Protein AF-A0A9D2ELG3-F1 (afdb_monomer)

Mean predicted aligned error: 8.13 Å

Sequence (250 aa):
MCMGFGCNAAGVVGCRIIDSPRERLLAILTNSFVPCNGRFPTLIALITMFFVGTGGTFGDSVLSAVMLTGVIVFGVGVTFLVTRLLSGTILKGVPSSFTLELPPYRCPQVGKVILRSIMERTLFVLGRAAAVAAPAGMVLWILANVSVNGASLLAVCSGFLDPFARLMGLDGVILLAFILGLPANEIVLPIIVMAYLAEGSIAETGSLPEMKALFVSHGWTMTTALCTMLFSLMHWPCSTTLLTIKKETG

Structure (mmCIF, N/CA/C/O backbone):
data_AF-A0A9D2ELG3-F1
#
_entry.id   AF-A0A9D2ELG3-F1
#
loop_
_atom_site.group_PDB
_atom_site.id
_atom_site.type_symbol
_atom_site.label_atom_id
_atom_site.label_alt_id
_atom_site.label_comp_id
_atom_site.label_asym_id
_atom_site.label_entity_id
_atom_site.label_seq_id
_atom_site.pdbx_PDB_ins_code
_atom_site.Cartn_x
_atom_site.Cartn_y
_atom_site.Cartn_z
_atom_site.occupancy
_atom_site.B_iso_or_equiv
_atom_site.auth_seq_id
_atom_site.auth_comp_id
_atom_site.auth_asym_id
_atom_site.auth_atom_id
_atom_site.pdbx_PDB_model_num
ATOM 1 N N . MET A 1 1 ? -9.394 7.087 12.384 1.00 75.38 1 MET A N 1
ATOM 2 C CA . MET A 1 1 ? -8.344 7.669 11.517 1.00 75.38 1 MET A CA 1
ATOM 3 C C . MET A 1 1 ? -6.951 7.490 12.116 1.00 75.38 1 MET A C 1
ATOM 5 O O . MET A 1 1 ? -6.188 6.735 11.541 1.00 75.38 1 MET A O 1
ATOM 9 N N . CYS A 1 2 ? -6.617 8.074 13.278 1.00 81.31 2 CYS A N 1
ATOM 10 C CA . CYS A 1 2 ? -5.238 8.039 13.806 1.00 81.31 2 CYS A CA 1
ATOM 11 C C . CYS A 1 2 ? -4.660 6.629 14.030 1.00 81.31 2 CYS A C 1
ATOM 13 O O . CYS A 1 2 ? -3.503 6.388 13.708 1.00 81.31 2 CYS A O 1
ATOM 15 N N . MET A 1 3 ? -5.464 5.672 14.511 1.00 84.25 3 MET A N 1
ATOM 16 C CA . MET A 1 3 ? -5.009 4.277 14.648 1.00 84.25 3 MET A CA 1
ATOM 17 C C . MET A 1 3 ? -4.742 3.583 13.295 1.00 84.25 3 MET A C 1
ATOM 19 O O . MET A 1 3 ? -3.986 2.615 13.244 1.00 84.25 3 MET A O 1
ATOM 23 N N . GLY A 1 4 ? -5.344 4.069 12.202 1.00 83.44 4 GLY A N 1
ATOM 24 C CA . GLY A 1 4 ? -5.197 3.514 10.852 1.00 83.44 4 GLY A CA 1
ATOM 25 C C . GLY A 1 4 ? -3.831 3.785 10.217 1.00 83.44 4 GLY A C 1
ATOM 26 O O . GLY A 1 4 ? -3.355 2.948 9.456 1.00 83.44 4 GLY A O 1
ATOM 27 N N . PHE A 1 5 ? -3.144 4.870 10.609 1.00 87.00 5 PHE A N 1
ATOM 28 C CA . PHE A 1 5 ? -1.786 5.170 10.125 1.00 87.00 5 PHE A CA 1
ATOM 29 C C . PHE A 1 5 ? -0.791 4.039 10.408 1.00 87.00 5 PHE A C 1
ATOM 31 O O . PHE A 1 5 ? 0.117 3.793 9.620 1.00 87.00 5 PHE A O 1
ATOM 38 N N . GLY A 1 6 ? -0.990 3.314 11.513 1.00 86.69 6 GLY A N 1
ATOM 39 C CA . GLY A 1 6 ? -0.233 2.105 11.805 1.00 86.69 6 GLY A CA 1
ATOM 40 C C . GLY A 1 6 ? -0.655 0.951 10.894 1.00 86.69 6 GLY A C 1
ATOM 41 O O . GLY A 1 6 ? 0.049 0.575 9.956 1.00 86.69 6 GLY A O 1
ATOM 42 N N . CYS A 1 7 ? -1.814 0.365 11.189 1.00 87.62 7 CYS A N 1
ATOM 43 C CA . CYS A 1 7 ? -2.379 -0.739 10.424 1.00 87.62 7 CYS A CA 1
ATOM 44 C C . CYS A 1 7 ? -3.896 -0.585 10.332 1.00 87.62 7 CYS A C 1
ATOM 46 O O . CYS A 1 7 ? -4.578 -0.449 11.352 1.00 87.62 7 CYS A O 1
ATOM 48 N N . ASN A 1 8 ? -4.439 -0.687 9.118 1.00 90.00 8 ASN A N 1
ATOM 49 C CA . ASN A 1 8 ? -5.879 -0.562 8.905 1.00 90.00 8 ASN A CA 1
ATOM 50 C C . ASN A 1 8 ? -6.666 -1.642 9.663 1.00 90.00 8 ASN A C 1
ATOM 52 O O . ASN A 1 8 ? -7.721 -1.333 10.211 1.00 90.00 8 ASN A O 1
ATOM 56 N N . ALA A 1 9 ? -6.131 -2.859 9.808 1.00 87.62 9 ALA A N 1
ATOM 57 C CA . ALA A 1 9 ? -6.764 -3.908 10.608 1.00 87.62 9 ALA A CA 1
ATOM 58 C C . ALA A 1 9 ? -6.882 -3.516 12.092 1.00 87.62 9 ALA A C 1
ATOM 60 O O . ALA A 1 9 ? -7.941 -3.686 12.690 1.00 87.62 9 ALA A O 1
ATOM 61 N N . ALA A 1 10 ? -5.833 -2.930 12.681 1.00 86.75 10 ALA A N 1
ATOM 62 C CA . ALA A 1 10 ? -5.877 -2.452 14.065 1.00 86.75 10 ALA A CA 1
ATOM 63 C C . ALA A 1 10 ? -6.875 -1.294 14.233 1.00 86.75 10 ALA A C 1
ATOM 65 O O . ALA A 1 10 ? -7.633 -1.273 15.202 1.00 86.75 10 ALA A O 1
ATOM 66 N N . GLY A 1 11 ? -6.926 -0.377 13.260 1.00 88.56 11 GLY A N 1
ATOM 67 C CA . GLY A 1 11 ? -7.919 0.697 13.233 1.00 88.56 11 GLY A CA 1
ATOM 68 C C . GLY A 1 11 ? -9.360 0.175 13.205 1.00 88.56 11 GLY A C 1
ATOM 69 O O . GLY A 1 11 ? -10.187 0.668 13.966 1.00 88.56 11 GLY A O 1
ATOM 70 N N . VAL A 1 12 ? -9.637 -0.866 12.411 1.00 90.38 12 VAL A N 1
ATOM 71 C CA . VAL A 1 12 ? -10.959 -1.518 12.344 1.00 90.38 12 VAL A CA 1
ATOM 72 C C . VAL A 1 12 ? -11.331 -2.188 13.670 1.00 90.38 12 VAL A C 1
ATOM 74 O O . VAL A 1 12 ? -12.450 -2.003 14.138 1.00 90.38 12 VAL A O 1
ATOM 77 N N . VAL A 1 13 ? -10.408 -2.906 14.326 1.00 88.12 13 VAL A N 1
ATOM 78 C CA . VAL A 1 13 ? -10.667 -3.481 15.666 1.00 88.12 13 VAL A CA 1
ATOM 79 C C . VAL A 1 13 ? -10.967 -2.381 16.692 1.00 88.12 13 VAL A C 1
ATOM 81 O O . VAL A 1 13 ? -11.842 -2.546 17.542 1.00 88.12 13 VAL A O 1
ATOM 84 N N . GLY A 1 14 ? -10.276 -1.241 16.603 1.00 86.62 14 GLY A N 1
ATOM 85 C CA . GLY A 1 14 ? -10.502 -0.086 17.476 1.00 86.62 14 GLY A CA 1
ATOM 86 C C . GLY A 1 14 ? -11.908 0.515 17.358 1.00 86.62 14 GLY A C 1
ATOM 87 O O . GLY A 1 14 ? -12.420 1.058 18.335 1.00 86.62 14 GLY A O 1
ATOM 88 N N . CYS A 1 15 ? -12.577 0.361 16.210 1.00 87.25 15 CYS A N 1
ATOM 89 C CA . CYS A 1 15 ? -13.950 0.833 16.013 1.00 87.25 15 CYS A CA 1
ATOM 90 C C . CYS A 1 15 ? -14.978 0.113 16.901 1.00 87.25 15 CYS A C 1
ATOM 92 O O . CYS A 1 15 ? -16.090 0.611 17.042 1.00 87.25 15 CYS A O 1
ATOM 94 N N . ARG A 1 16 ? -14.631 -1.010 17.547 1.00 85.81 16 ARG A N 1
ATOM 95 C CA . ARG A 1 16 ? -15.522 -1.716 18.485 1.00 85.81 16 ARG A CA 1
ATOM 96 C C . ARG A 1 16 ? -15.928 -0.874 19.700 1.00 85.81 16 ARG A C 1
ATOM 98 O O . ARG A 1 16 ? -16.950 -1.158 20.307 1.00 85.81 16 ARG A O 1
ATOM 105 N N . ILE A 1 17 ? -15.142 0.147 20.039 1.00 84.88 17 ILE A N 1
ATOM 106 C CA . ILE A 1 17 ? -15.435 1.074 21.144 1.00 84.88 17 ILE A CA 1
ATOM 107 C C . ILE A 1 17 ? -16.635 1.982 20.807 1.00 84.88 17 ILE A C 1
ATOM 109 O O . ILE A 1 17 ? -17.228 2.572 21.698 1.00 84.88 17 ILE A O 1
ATOM 113 N N . ILE A 1 18 ? -16.999 2.107 19.528 1.00 85.44 18 ILE A N 1
ATOM 114 C CA . ILE A 1 18 ? -18.125 2.933 19.092 1.00 85.44 18 ILE A CA 1
ATOM 115 C C . ILE A 1 18 ? -19.425 2.149 19.300 1.00 85.44 18 ILE A C 1
ATOM 117 O O . ILE A 1 18 ? -19.651 1.136 18.633 1.00 85.44 18 ILE A O 1
ATOM 121 N N . ASP A 1 19 ? -20.280 2.646 20.196 1.00 80.75 19 ASP A N 1
ATOM 122 C CA . ASP A 1 19 ? -21.550 2.004 20.551 1.00 80.75 19 ASP A CA 1
ATOM 123 C C . ASP A 1 19 ? -22.554 2.008 19.397 1.00 80.75 19 ASP A C 1
ATOM 125 O O . ASP A 1 19 ? -23.252 1.018 19.161 1.00 80.75 19 ASP A O 1
ATOM 129 N N . SER A 1 20 ? -22.629 3.108 18.638 1.00 83.69 20 SER A N 1
ATOM 130 C CA . SER A 1 20 ? -23.580 3.181 17.536 1.00 83.69 20 SER A CA 1
ATOM 131 C C . SER A 1 20 ? -23.113 2.327 16.347 1.00 83.69 20 SER A C 1
ATOM 133 O O . SER A 1 20 ? -22.031 2.544 15.790 1.00 83.69 20 SER A O 1
ATOM 135 N N . PRO A 1 21 ? -23.938 1.374 15.870 1.00 82.06 21 PRO A N 1
ATOM 136 C CA . PRO A 1 21 ? -23.557 0.505 14.755 1.00 82.06 21 PRO A CA 1
ATOM 137 C C . PRO A 1 21 ? -23.336 1.301 13.462 1.00 82.06 21 PRO A C 1
ATOM 139 O O . PRO A 1 21 ? -22.512 0.927 12.628 1.00 82.06 21 PRO A O 1
ATOM 142 N N . ARG A 1 22 ? -24.032 2.435 13.321 1.00 83.88 22 ARG A N 1
ATOM 143 C CA . ARG A 1 22 ? -23.889 3.373 12.206 1.00 83.88 22 ARG A CA 1
ATOM 144 C C . ARG A 1 22 ? -22.507 4.015 12.173 1.00 83.88 22 ARG A C 1
ATOM 146 O O . ARG A 1 22 ? -21.827 3.925 11.154 1.00 83.88 22 ARG A O 1
ATOM 153 N N . GLU A 1 23 ? -22.109 4.695 13.247 1.00 83.81 23 GLU A N 1
ATOM 154 C CA . GLU A 1 23 ? -20.820 5.396 13.281 1.00 83.81 23 GLU A CA 1
ATOM 155 C C . GLU A 1 23 ? -19.675 4.390 13.285 1.00 83.81 23 GLU A C 1
ATOM 157 O O . GLU A 1 23 ? -18.648 4.640 12.657 1.00 83.81 23 GLU A O 1
ATOM 162 N N . ARG A 1 24 ? -19.886 3.209 13.883 1.00 88.19 24 ARG A N 1
ATOM 163 C CA . ARG A 1 24 ? -18.957 2.087 13.781 1.00 88.19 24 ARG A CA 1
ATOM 164 C C . ARG A 1 24 ? -18.734 1.677 12.328 1.00 88.19 24 ARG A C 1
ATOM 166 O O . ARG A 1 24 ? -17.585 1.593 11.907 1.00 88.19 24 ARG A O 1
ATOM 173 N N . LEU A 1 25 ? -19.792 1.458 11.544 1.00 87.38 25 LEU A N 1
ATOM 174 C CA . LEU A 1 25 ? -19.650 1.066 10.138 1.00 87.38 25 LEU A CA 1
ATOM 175 C C . LEU A 1 25 ? -19.008 2.175 9.293 1.00 87.38 25 LEU A C 1
ATOM 177 O O . LEU A 1 25 ? -18.129 1.882 8.484 1.00 87.38 25 LEU A O 1
ATOM 181 N N . LEU A 1 26 ? -19.395 3.438 9.512 1.00 88.44 26 LEU A N 1
ATOM 182 C CA . LEU A 1 26 ? -18.753 4.584 8.861 1.00 88.44 26 LEU A CA 1
ATOM 183 C C . LEU A 1 26 ? -17.251 4.593 9.150 1.00 88.44 26 LEU A C 1
ATOM 185 O O . LEU A 1 26 ? -16.460 4.610 8.214 1.00 88.44 26 LEU A O 1
ATOM 189 N N . ALA A 1 27 ? -16.863 4.492 10.424 1.00 89.38 27 ALA A N 1
ATOM 190 C CA . ALA A 1 27 ? -15.466 4.493 10.835 1.00 89.38 27 ALA A CA 1
ATOM 191 C C . ALA A 1 27 ? -14.679 3.309 10.253 1.00 89.38 27 ALA A C 1
ATOM 193 O O . ALA A 1 27 ? -13.545 3.500 9.818 1.00 89.38 27 ALA A O 1
ATOM 194 N N . ILE A 1 28 ? -15.276 2.112 10.200 1.00 90.94 28 ILE A N 1
ATOM 195 C CA . ILE A 1 28 ? -14.662 0.915 9.609 1.00 90.94 28 ILE A CA 1
ATOM 196 C C . ILE A 1 28 ? -14.388 1.120 8.113 1.00 90.94 28 ILE A C 1
ATOM 198 O O . ILE A 1 28 ? -13.272 0.874 7.653 1.00 90.94 28 ILE A O 1
ATOM 202 N N . LEU A 1 29 ? -15.385 1.590 7.357 1.00 89.38 29 LEU A N 1
ATOM 203 C CA . LEU A 1 29 ? -15.268 1.783 5.909 1.00 89.38 29 LEU A CA 1
ATOM 204 C C . LEU A 1 29 ? -14.276 2.895 5.572 1.00 89.38 29 LEU A C 1
ATOM 206 O O . LEU A 1 29 ? -13.411 2.730 4.710 1.00 89.38 29 LEU A O 1
ATOM 210 N N . THR A 1 30 ? -14.358 4.017 6.285 1.00 90.06 30 THR A N 1
ATOM 211 C CA . THR A 1 30 ? -13.549 5.197 5.985 1.00 90.06 30 THR A CA 1
ATOM 212 C C . THR A 1 30 ? -12.093 5.026 6.427 1.00 90.06 30 THR A C 1
ATOM 214 O O . THR A 1 30 ? -11.213 5.711 5.915 1.00 90.06 30 THR A O 1
ATOM 217 N N . ASN A 1 31 ? -11.790 4.083 7.329 1.00 90.56 31 ASN A N 1
ATOM 218 C CA . ASN A 1 31 ? -10.418 3.799 7.760 1.00 90.56 31 ASN A CA 1
ATOM 219 C C . ASN A 1 31 ? -9.504 3.329 6.610 1.00 90.56 31 ASN A C 1
ATOM 221 O O . ASN A 1 31 ? -8.293 3.497 6.695 1.00 90.56 31 ASN A O 1
ATOM 225 N N . SER A 1 32 ? -10.065 2.785 5.525 1.00 87.25 32 SER A N 1
ATOM 226 C CA . SER A 1 32 ? -9.287 2.293 4.377 1.00 87.25 32 SER A CA 1
ATOM 227 C C . SER A 1 32 ? -8.652 3.403 3.528 1.00 87.25 32 SER A C 1
ATOM 229 O O . SER A 1 32 ? -7.712 3.121 2.792 1.00 87.25 32 SER A O 1
ATOM 231 N N . PHE A 1 33 ? -9.127 4.649 3.637 1.00 88.25 33 PHE A N 1
ATOM 232 C CA . PHE A 1 33 ? -8.593 5.795 2.881 1.00 88.25 33 PHE A CA 1
ATOM 233 C C . PHE A 1 33 ? -7.353 6.428 3.522 1.00 88.25 33 PHE A C 1
ATOM 235 O O . PHE A 1 33 ? -6.695 7.271 2.914 1.00 88.25 33 PHE A O 1
ATOM 242 N N . VAL A 1 34 ? -7.018 6.025 4.749 1.00 88.75 34 VAL A N 1
ATOM 243 C CA . VAL A 1 34 ? -5.814 6.477 5.447 1.00 88.75 34 VAL A CA 1
ATOM 244 C C . VAL A 1 34 ? -4.641 5.569 5.044 1.00 88.75 34 VAL A C 1
ATOM 246 O O . VAL A 1 34 ? -4.797 4.342 5.041 1.00 88.75 34 VAL A O 1
ATOM 249 N N . PRO A 1 35 ? -3.465 6.123 4.686 1.00 88.81 35 PRO A N 1
ATOM 250 C CA . PRO A 1 35 ? -2.292 5.308 4.393 1.00 88.81 35 PRO A CA 1
ATOM 251 C C . PRO A 1 35 ? -1.832 4.571 5.655 1.00 88.81 35 PRO A C 1
ATOM 253 O O . PRO A 1 35 ? -1.633 5.185 6.700 1.00 88.81 35 PRO A O 1
ATOM 256 N N . CYS A 1 36 ? -1.655 3.256 5.545 1.00 91.31 36 CYS A N 1
ATOM 257 C CA . CYS A 1 36 ? -1.058 2.416 6.582 1.00 91.31 36 CYS A CA 1
ATOM 258 C C . CYS A 1 36 ? 0.435 2.180 6.307 1.00 91.31 36 CYS A C 1
ATOM 260 O O . CYS A 1 36 ? 0.914 2.483 5.211 1.00 91.31 36 CYS A O 1
ATOM 262 N N . ASN A 1 37 ? 1.160 1.565 7.251 1.00 89.50 37 ASN A N 1
ATOM 263 C CA . ASN A 1 37 ? 2.586 1.227 7.094 1.00 89.50 37 ASN A CA 1
ATOM 264 C C . ASN A 1 37 ? 2.928 0.546 5.761 1.00 89.50 37 ASN A C 1
ATOM 266 O O . ASN A 1 37 ? 3.948 0.871 5.175 1.00 89.50 37 ASN A O 1
ATOM 270 N N . GLY A 1 38 ? 2.064 -0.323 5.228 1.00 85.44 38 GLY A N 1
ATOM 271 C CA . GLY A 1 38 ? 2.324 -0.988 3.943 1.00 85.44 38 GLY A CA 1
ATOM 272 C C . GLY A 1 38 ? 2.215 -0.077 2.710 1.00 85.44 38 GLY A C 1
ATOM 273 O O . GLY A 1 38 ? 2.710 -0.427 1.646 1.00 85.44 38 GLY A O 1
ATOM 274 N N . ARG A 1 39 ? 1.567 1.091 2.823 1.00 90.44 39 ARG A N 1
ATOM 275 C CA . ARG A 1 39 ? 1.410 2.061 1.721 1.00 90.44 39 ARG A CA 1
ATOM 276 C C . ARG A 1 39 ? 2.486 3.151 1.745 1.00 90.44 39 ARG A C 1
ATOM 278 O O . ARG A 1 39 ? 2.835 3.670 0.688 1.00 90.44 39 ARG A O 1
ATOM 285 N N . PHE A 1 40 ? 3.035 3.475 2.920 1.00 90.44 40 PHE A N 1
ATOM 286 C CA . PHE A 1 40 ? 4.061 4.514 3.071 1.00 90.44 40 PHE A CA 1
ATOM 287 C C . PHE A 1 40 ? 5.320 4.282 2.219 1.00 90.44 40 PHE A C 1
ATOM 289 O O . PHE A 1 40 ? 5.696 5.221 1.521 1.00 90.44 40 PHE A O 1
ATOM 296 N N . PRO A 1 41 ? 5.944 3.083 2.190 1.00 89.69 41 PRO A N 1
ATOM 297 C CA . PRO A 1 41 ? 7.136 2.840 1.379 1.00 89.69 41 PRO A CA 1
ATOM 298 C C . PRO A 1 41 ? 6.913 3.148 -0.100 1.00 89.69 41 PRO A C 1
ATOM 300 O O . PRO A 1 41 ? 7.712 3.855 -0.703 1.00 89.69 41 PRO A O 1
ATOM 303 N N . THR A 1 42 ? 5.787 2.702 -0.662 1.00 90.19 42 THR A N 1
ATOM 304 C CA . THR A 1 42 ? 5.435 2.961 -2.064 1.00 90.19 42 THR A CA 1
ATOM 305 C C . THR A 1 42 ? 5.240 4.453 -2.327 1.00 90.19 42 THR A C 1
ATOM 307 O O . THR A 1 42 ? 5.767 4.973 -3.305 1.00 90.19 42 THR A O 1
ATOM 310 N N . LEU A 1 43 ? 4.532 5.173 -1.450 1.00 92.00 43 LEU A N 1
ATOM 311 C CA . LEU A 1 43 ? 4.338 6.620 -1.601 1.00 92.00 43 LEU A CA 1
ATOM 312 C C . LEU A 1 43 ? 5.669 7.381 -1.521 1.00 92.00 43 LEU A C 1
ATOM 314 O O . LEU A 1 43 ? 5.943 8.226 -2.366 1.00 92.00 43 LEU A O 1
ATOM 318 N N . ILE A 1 44 ? 6.515 7.051 -0.543 1.00 90.69 44 ILE A N 1
ATOM 319 C CA . ILE A 1 44 ? 7.830 7.677 -0.362 1.00 90.69 44 ILE A CA 1
ATOM 320 C C . ILE A 1 44 ? 8.730 7.390 -1.571 1.00 90.69 44 ILE A C 1
ATOM 322 O O . ILE A 1 44 ? 9.349 8.313 -2.101 1.00 90.69 44 ILE A O 1
ATOM 326 N N . ALA A 1 45 ? 8.767 6.143 -2.047 1.00 89.62 45 ALA A N 1
ATOM 327 C CA . ALA A 1 45 ? 9.548 5.733 -3.213 1.00 89.62 45 ALA A CA 1
ATOM 328 C C . ALA A 1 45 ? 9.117 6.482 -4.485 1.00 89.62 45 ALA A C 1
ATOM 330 O O . ALA A 1 45 ? 9.955 7.029 -5.198 1.00 89.62 45 ALA A O 1
ATOM 331 N N . LEU A 1 46 ? 7.812 6.578 -4.752 1.00 90.81 46 LEU A N 1
ATOM 332 C CA . LEU A 1 46 ? 7.309 7.270 -5.942 1.00 90.81 46 LEU A CA 1
ATOM 333 C C . LEU A 1 46 ? 7.547 8.783 -5.885 1.00 90.81 46 LEU A C 1
ATOM 335 O O . LEU A 1 46 ? 7.974 9.366 -6.882 1.00 90.81 46 LEU A O 1
ATOM 339 N N . ILE A 1 47 ? 7.335 9.417 -4.726 1.00 91.25 47 ILE A N 1
ATOM 340 C CA . ILE A 1 47 ? 7.611 10.850 -4.538 1.00 91.25 47 ILE A CA 1
ATOM 341 C C . ILE A 1 47 ? 9.097 11.139 -4.777 1.00 91.25 47 ILE A C 1
ATOM 343 O O . ILE A 1 47 ? 9.442 12.054 -5.527 1.00 91.25 47 ILE A O 1
ATOM 347 N N . THR A 1 48 ? 9.984 10.342 -4.180 1.00 89.38 48 THR A N 1
ATOM 348 C CA . THR A 1 48 ? 11.433 10.549 -4.298 1.00 89.38 48 THR A CA 1
ATOM 349 C C . THR A 1 48 ? 11.942 10.316 -5.721 1.00 89.38 48 THR A C 1
ATOM 351 O O . THR A 1 48 ? 12.685 11.149 -6.238 1.00 89.38 48 THR A O 1
ATOM 354 N N . MET A 1 49 ? 11.503 9.255 -6.404 1.00 87.75 49 MET A N 1
ATOM 355 C CA . MET A 1 49 ? 11.942 8.958 -7.775 1.00 87.75 49 MET A CA 1
ATOM 356 C C . MET A 1 49 ? 11.448 9.991 -8.794 1.00 87.75 49 MET A C 1
ATOM 358 O O . MET A 1 49 ? 12.224 10.451 -9.637 1.00 87.75 49 MET A O 1
ATOM 362 N N . PHE A 1 50 ? 10.167 10.356 -8.741 1.00 86.81 50 PHE A N 1
ATOM 363 C CA . PHE A 1 50 ? 9.533 11.143 -9.799 1.00 86.81 50 PHE A CA 1
ATOM 364 C C . PHE A 1 50 ? 9.553 12.650 -9.524 1.00 86.81 50 PHE A C 1
ATOM 366 O O . PHE A 1 50 ? 9.838 13.419 -10.435 1.00 86.81 50 PHE A O 1
ATOM 373 N N . PHE A 1 51 ? 9.337 13.096 -8.286 1.00 85.12 51 PHE A N 1
ATOM 374 C CA . PHE A 1 51 ? 9.107 14.520 -8.013 1.00 85.12 51 PHE A CA 1
ATOM 375 C C . PHE A 1 51 ? 10.300 15.258 -7.410 1.00 85.12 51 PHE A C 1
ATOM 377 O O . PHE A 1 51 ? 10.451 16.452 -7.650 1.00 85.12 51 PHE A O 1
ATOM 384 N N . VAL A 1 52 ? 11.130 14.569 -6.628 1.00 82.31 52 VAL A N 1
ATOM 385 C CA . VAL A 1 52 ? 12.234 15.200 -5.892 1.00 82.31 52 VAL A CA 1
ATOM 386 C C . VAL A 1 52 ? 13.580 14.954 -6.577 1.00 82.31 52 VAL A C 1
ATOM 388 O O . VAL A 1 52 ? 14.341 15.886 -6.809 1.00 82.31 52 VAL A O 1
ATOM 391 N N . GLY A 1 53 ? 13.854 13.708 -6.968 1.00 68.88 53 GLY A N 1
ATOM 392 C CA . GLY A 1 53 ? 15.160 13.290 -7.470 1.00 68.88 53 GLY A CA 1
ATOM 393 C C . GLY A 1 53 ? 16.047 12.686 -6.376 1.00 68.88 53 GLY A C 1
ATOM 394 O O . GLY A 1 53 ? 15.754 12.750 -5.186 1.00 68.88 53 GLY A O 1
ATOM 395 N N . THR A 1 54 ? 17.141 12.048 -6.793 1.00 67.06 54 THR A N 1
ATOM 396 C CA . THR A 1 54 ? 18.025 11.242 -5.929 1.00 67.06 54 THR A CA 1
ATOM 397 C C . THR A 1 54 ? 19.232 12.030 -5.401 1.00 67.06 54 THR A C 1
ATOM 399 O O . THR A 1 54 ? 20.221 11.429 -4.994 1.00 67.06 54 THR A O 1
ATOM 402 N N . GLY A 1 55 ? 19.179 13.367 -5.441 1.00 64.06 55 GLY A N 1
ATOM 403 C CA . GLY A 1 55 ? 20.302 14.257 -5.112 1.00 64.06 55 GLY A CA 1
ATOM 404 C C . GLY A 1 55 ? 20.648 14.334 -3.623 1.00 64.06 55 GLY A C 1
ATOM 405 O O . GLY A 1 55 ? 21.757 14.734 -3.279 1.00 64.06 55 GLY A O 1
ATOM 406 N N . GLY A 1 56 ? 19.735 13.917 -2.738 1.00 67.19 56 GLY A N 1
ATOM 407 C CA . GLY A 1 56 ? 19.989 13.792 -1.300 1.00 67.19 56 GLY A CA 1
ATOM 408 C C . GLY A 1 56 ? 20.244 15.121 -0.581 1.00 67.19 56 GLY A C 1
ATOM 409 O O . GLY A 1 56 ? 20.820 15.127 0.505 1.00 67.19 56 GLY A O 1
ATOM 410 N N . THR A 1 57 ? 19.843 16.253 -1.164 1.00 79.69 57 THR A N 1
ATOM 411 C CA . THR A 1 57 ? 20.031 17.561 -0.530 1.00 79.69 57 THR A CA 1
ATOM 412 C C . THR A 1 57 ? 19.015 17.780 0.599 1.00 79.69 57 THR A C 1
ATOM 414 O O . THR A 1 57 ? 17.953 17.154 0.656 1.00 79.69 57 THR A O 1
ATOM 417 N N . PHE A 1 58 ? 19.304 18.700 1.525 1.00 74.81 58 PHE A N 1
ATOM 418 C CA . PHE A 1 58 ? 18.352 19.047 2.590 1.00 74.81 58 PHE A CA 1
ATOM 419 C C . PHE A 1 58 ? 17.017 19.568 2.020 1.00 74.81 58 PHE A C 1
ATOM 421 O O . PHE A 1 58 ? 15.951 19.260 2.555 1.00 74.81 58 PHE A O 1
ATOM 428 N N . GLY A 1 59 ? 17.065 20.289 0.892 1.00 78.06 59 GLY A N 1
ATOM 429 C CA . GLY A 1 59 ? 15.875 20.747 0.169 1.00 78.06 59 GLY A CA 1
ATOM 430 C C . GLY A 1 59 ? 15.012 19.596 -0.354 1.00 78.06 59 GLY A C 1
ATOM 431 O O . GLY A 1 59 ? 13.789 19.648 -0.231 1.00 78.06 59 GLY A O 1
ATOM 432 N N . ASP A 1 60 ? 15.642 18.520 -0.831 1.00 80.12 60 ASP A N 1
ATOM 433 C CA . ASP A 1 60 ? 14.958 17.320 -1.329 1.00 80.12 60 ASP A CA 1
ATOM 434 C C . ASP A 1 60 ? 14.170 16.615 -0.218 1.00 80.12 60 ASP A C 1
ATOM 436 O O . ASP A 1 60 ? 13.022 16.197 -0.394 1.00 80.12 60 ASP A O 1
ATOM 440 N N . SER A 1 61 ? 14.762 16.546 0.976 1.00 82.69 61 SER A N 1
ATOM 441 C CA . SER A 1 61 ? 14.124 15.935 2.145 1.00 82.69 61 SER A CA 1
ATOM 442 C C . SER A 1 61 ? 12.883 16.719 2.573 1.00 82.69 61 SER A C 1
ATOM 444 O O . SER A 1 61 ? 11.824 16.128 2.794 1.00 82.69 61 SER A O 1
ATOM 446 N N . VAL A 1 62 ? 12.971 18.052 2.612 1.00 86.12 62 VAL A N 1
ATOM 447 C CA . VAL A 1 62 ? 11.830 18.921 2.940 1.00 86.12 62 VAL A CA 1
ATOM 448 C C . VAL A 1 62 ? 10.727 18.802 1.888 1.00 86.12 62 VAL A C 1
ATOM 450 O O . VAL A 1 62 ? 9.559 18.644 2.246 1.00 86.12 62 VAL A O 1
ATOM 453 N N . LEU A 1 63 ? 11.077 18.814 0.600 1.00 86.88 63 LEU A N 1
ATOM 454 C CA . LEU A 1 63 ? 10.101 18.693 -0.483 1.00 86.88 63 LEU A CA 1
ATOM 455 C C . LEU A 1 63 ? 9.359 17.350 -0.431 1.00 86.88 63 LEU A C 1
ATOM 457 O O . LEU A 1 63 ? 8.131 17.323 -0.539 1.00 86.88 63 LEU A O 1
ATOM 461 N N . SER A 1 64 ? 10.080 16.248 -0.194 1.00 86.31 64 SER A N 1
ATOM 462 C CA . SER A 1 64 ? 9.476 14.917 -0.056 1.00 86.31 64 SER A CA 1
ATOM 463 C C . SER A 1 64 ? 8.491 14.846 1.117 1.00 86.31 64 SER A C 1
ATOM 465 O O . SER A 1 64 ? 7.388 14.313 0.970 1.00 86.31 64 SER A O 1
ATOM 467 N N . ALA A 1 65 ? 8.839 15.455 2.256 1.00 87.50 65 ALA A N 1
ATOM 468 C CA . ALA A 1 65 ? 7.988 15.504 3.438 1.00 87.50 65 ALA A CA 1
ATOM 469 C C . ALA A 1 65 ? 6.722 16.341 3.199 1.00 87.50 65 ALA A C 1
ATOM 471 O O . ALA A 1 65 ? 5.628 15.932 3.596 1.00 87.50 65 ALA A O 1
ATOM 472 N N . VAL A 1 66 ? 6.842 17.484 2.514 1.00 92.00 66 VAL A N 1
ATOM 473 C CA . VAL A 1 66 ? 5.697 18.338 2.158 1.00 92.00 66 VAL A CA 1
ATOM 474 C C . VAL A 1 66 ? 4.751 17.610 1.204 1.00 92.00 66 VAL A C 1
ATOM 476 O O . VAL A 1 66 ? 3.543 17.598 1.443 1.00 92.00 66 VAL A O 1
ATOM 479 N N . MET A 1 67 ? 5.276 16.951 0.167 1.00 91.19 67 MET A N 1
ATOM 480 C CA . MET A 1 67 ? 4.450 16.182 -0.769 1.00 91.19 67 MET A CA 1
ATOM 481 C C . MET A 1 67 ? 3.746 15.013 -0.082 1.00 91.19 67 MET A C 1
ATOM 483 O O . MET A 1 67 ? 2.537 14.851 -0.247 1.00 91.19 67 MET A O 1
ATOM 487 N N . LEU A 1 68 ? 4.460 14.244 0.747 1.00 91.06 68 LEU A N 1
ATOM 488 C CA . LEU A 1 68 ? 3.863 13.151 1.515 1.00 91.06 68 LEU A CA 1
ATOM 489 C C . LEU A 1 68 ? 2.759 13.668 2.446 1.00 91.06 68 LEU A C 1
ATOM 491 O O . LEU A 1 68 ? 1.680 13.081 2.517 1.00 91.06 68 LEU A O 1
ATOM 495 N N . THR A 1 69 ? 2.995 14.797 3.118 1.00 91.62 69 THR A N 1
ATOM 496 C CA . THR A 1 69 ? 1.988 15.445 3.967 1.00 91.62 69 THR A CA 1
ATOM 497 C C . THR A 1 69 ? 0.767 15.865 3.150 1.00 91.62 69 THR A C 1
ATOM 499 O O . THR A 1 69 ? -0.358 15.610 3.573 1.00 91.62 69 THR A O 1
ATOM 502 N N . GLY A 1 70 ? 0.958 16.429 1.954 1.00 92.94 70 GLY A N 1
ATOM 503 C CA . GLY A 1 70 ? -0.132 16.765 1.035 1.00 92.94 70 GLY A CA 1
ATOM 504 C C . GLY A 1 70 ? -0.977 15.547 0.651 1.00 92.94 70 GLY A C 1
ATOM 505 O O . GLY A 1 70 ? -2.205 15.607 0.693 1.00 92.94 70 GLY A O 1
ATOM 506 N N . VAL A 1 71 ? -0.330 14.414 0.371 1.00 91.75 71 VAL A N 1
ATOM 507 C CA . VAL A 1 71 ? -0.997 13.139 0.072 1.00 91.75 71 VAL A CA 1
ATOM 508 C C . VAL A 1 71 ? -1.801 12.620 1.274 1.00 91.75 71 VAL A C 1
ATOM 510 O O . VAL A 1 71 ? -2.941 12.176 1.118 1.00 91.75 71 VAL A O 1
ATOM 513 N N . ILE A 1 72 ? -1.253 12.715 2.489 1.00 92.12 72 ILE A N 1
ATOM 514 C CA . ILE A 1 72 ? -1.957 12.331 3.723 1.00 92.12 72 ILE A CA 1
ATOM 515 C C . ILE A 1 72 ? -3.173 13.233 3.961 1.00 92.12 72 ILE A C 1
ATOM 517 O O . ILE A 1 72 ? -4.263 12.732 4.239 1.00 92.12 72 ILE A O 1
ATOM 521 N N . VAL A 1 73 ? -3.006 14.552 3.834 1.00 93.00 73 VAL A N 1
ATOM 522 C CA . VAL A 1 73 ? -4.091 15.531 3.995 1.00 93.00 73 VAL A CA 1
ATOM 523 C C . VAL A 1 73 ? -5.189 15.289 2.964 1.00 93.00 73 VAL A C 1
ATOM 525 O O . VAL A 1 73 ? -6.367 15.327 3.315 1.00 93.00 73 VAL A O 1
ATOM 528 N N . PHE A 1 74 ? -4.826 14.958 1.723 1.00 93.38 74 PHE A N 1
ATOM 529 C CA . PHE A 1 74 ? -5.783 14.547 0.701 1.00 93.38 74 PHE A CA 1
ATOM 530 C C . PHE A 1 74 ? -6.569 13.298 1.128 1.00 93.38 74 PHE A C 1
ATOM 532 O O . PHE A 1 74 ? -7.799 13.315 1.095 1.00 93.38 74 PHE A O 1
ATOM 539 N N . GLY A 1 75 ? -5.895 12.251 1.615 1.00 90.38 75 GLY A N 1
ATOM 540 C CA . GLY A 1 75 ? -6.553 11.048 2.142 1.00 90.38 75 GLY A CA 1
ATOM 541 C C . GLY A 1 75 ? -7.516 11.349 3.298 1.00 90.38 75 GLY A C 1
ATOM 542 O O . GLY A 1 75 ? -8.646 10.857 3.319 1.00 90.38 75 GLY A O 1
ATOM 543 N N . VAL A 1 76 ? -7.125 12.226 4.229 1.00 90.94 76 VAL A N 1
ATOM 544 C CA . VAL A 1 76 ? -7.996 12.709 5.317 1.00 90.94 76 VAL A CA 1
ATOM 545 C C . VAL A 1 76 ? -9.205 13.473 4.763 1.00 90.94 76 VAL A C 1
ATOM 547 O O . VAL A 1 76 ? -10.334 13.229 5.192 1.00 90.94 76 VAL A O 1
ATOM 550 N N . GLY A 1 77 ? -9.000 14.342 3.772 1.00 92.62 77 GLY A N 1
ATOM 551 C CA . GLY A 1 77 ? -10.069 15.070 3.088 1.00 92.62 77 GLY A CA 1
ATOM 552 C C . GLY A 1 77 ? -11.086 14.137 2.428 1.00 92.62 77 GLY A C 1
ATOM 553 O O . GLY A 1 77 ? -12.290 14.285 2.647 1.00 92.62 77 GLY A O 1
ATOM 554 N N . VAL A 1 78 ? -10.615 13.116 1.703 1.00 91.38 78 VAL A N 1
ATOM 555 C CA . VAL A 1 78 ? -11.484 12.080 1.123 1.00 91.38 78 VAL A CA 1
ATOM 556 C C . VAL A 1 78 ? -12.225 11.316 2.216 1.00 91.38 78 VAL A C 1
ATOM 558 O O . VAL A 1 78 ? -13.422 11.073 2.091 1.00 91.38 78 VAL A O 1
ATOM 561 N N . THR A 1 79 ? -11.558 10.996 3.324 1.00 89.25 79 THR A N 1
ATOM 562 C CA . THR A 1 79 ? -12.185 10.306 4.457 1.00 89.25 79 THR A CA 1
ATOM 563 C C . THR A 1 79 ? -13.384 11.100 4.994 1.00 89.25 79 THR A C 1
ATOM 565 O O . THR A 1 79 ? -14.465 10.536 5.187 1.00 89.25 79 THR A O 1
ATOM 568 N N . PHE A 1 80 ? -13.241 12.417 5.179 1.00 90.56 80 PHE A N 1
ATOM 569 C CA . PHE A 1 80 ? -14.349 13.288 5.589 1.00 90.56 80 PHE A CA 1
ATOM 570 C C . PHE A 1 80 ? -15.443 13.396 4.525 1.00 90.56 80 PHE A C 1
ATOM 572 O O . PHE A 1 80 ? -16.628 13.338 4.861 1.00 90.56 80 PHE A O 1
ATOM 579 N N . LEU A 1 81 ? -15.064 13.510 3.250 1.00 90.94 81 LEU A N 1
ATOM 580 C CA . LEU A 1 81 ? -16.006 13.576 2.134 1.00 90.94 81 LEU A CA 1
ATOM 581 C C . LEU A 1 81 ? -16.873 12.312 2.060 1.00 90.94 81 LEU A C 1
ATOM 583 O O . LEU A 1 81 ? -18.099 12.405 2.030 1.00 90.94 81 LEU A O 1
ATOM 587 N N . VAL A 1 82 ? -16.246 11.135 2.100 1.00 89.06 82 VAL A N 1
ATOM 588 C CA . VAL A 1 82 ? -16.928 9.836 2.083 1.00 89.06 82 VAL A CA 1
ATOM 589 C C . VAL A 1 82 ? -17.796 9.676 3.329 1.00 89.06 82 VAL A C 1
ATOM 591 O O . VAL A 1 82 ? -18.954 9.287 3.212 1.00 89.06 82 VAL A O 1
ATOM 594 N N . THR A 1 83 ? -17.303 10.058 4.512 1.00 87.25 83 THR A N 1
ATOM 595 C CA . THR A 1 83 ? -18.114 10.040 5.744 1.00 87.25 83 THR A CA 1
ATOM 596 C C . THR A 1 83 ? -19.376 10.892 5.592 1.00 87.25 83 THR A C 1
ATOM 598 O O . THR A 1 83 ? -20.472 10.453 5.947 1.00 87.25 83 THR A O 1
ATOM 601 N N . ARG A 1 84 ? -19.259 12.098 5.022 1.00 86.62 84 ARG A N 1
ATOM 602 C CA . ARG A 1 84 ? -20.397 12.997 4.779 1.00 86.62 84 ARG A CA 1
ATOM 603 C C . ARG A 1 84 ? -21.369 12.419 3.748 1.00 86.62 84 ARG A C 1
ATOM 605 O O . ARG A 1 84 ? -22.579 12.491 3.944 1.00 86.62 84 ARG A O 1
ATOM 612 N N . LEU A 1 85 ? -20.854 11.812 2.681 1.00 87.94 85 LEU A N 1
ATOM 613 C CA . LEU A 1 85 ? -21.669 11.215 1.626 1.00 87.94 85 LEU A CA 1
ATOM 614 C C . LEU A 1 85 ? -22.447 10.000 2.147 1.00 87.94 85 LEU A C 1
ATOM 616 O O . LEU A 1 85 ? -23.665 9.935 1.981 1.00 87.94 85 LEU A O 1
ATOM 620 N N . LEU A 1 86 ? -21.779 9.070 2.836 1.00 84.62 86 LEU A N 1
ATOM 621 C CA . LEU A 1 86 ? -22.413 7.870 3.392 1.00 84.62 86 LEU A CA 1
ATOM 622 C C . LEU A 1 86 ? -23.412 8.208 4.504 1.00 84.62 86 LEU A C 1
ATOM 624 O O . LEU A 1 86 ? -24.489 7.613 4.552 1.00 84.62 86 LEU A O 1
ATOM 628 N N . SER A 1 87 ? -23.088 9.167 5.378 1.00 81.31 87 SER A N 1
ATOM 629 C CA . SER A 1 87 ? -23.997 9.590 6.452 1.00 81.31 87 SER A CA 1
ATOM 630 C C . SER A 1 87 ? -25.248 10.310 5.935 1.00 81.31 87 SER A C 1
ATOM 632 O O . SER A 1 87 ? -26.290 10.229 6.586 1.00 81.31 87 SER A O 1
ATOM 634 N N . GLY A 1 88 ? -25.173 10.975 4.775 1.00 74.75 88 GLY A N 1
ATOM 635 C CA . GLY A 1 88 ? -26.313 11.640 4.135 1.00 74.75 88 GLY A CA 1
ATOM 636 C C . GLY A 1 88 ? -27.184 10.734 3.253 1.00 74.75 88 GLY A C 1
ATOM 637 O O . GLY A 1 88 ? -28.382 10.987 3.115 1.00 74.75 88 GLY A O 1
ATOM 638 N N . THR A 1 89 ? -26.612 9.680 2.664 1.00 80.25 89 THR A N 1
ATOM 639 C CA . THR A 1 89 ? -27.296 8.823 1.678 1.00 80.25 89 THR A CA 1
ATOM 640 C C . THR A 1 89 ? -27.807 7.517 2.289 1.00 80.25 89 THR A C 1
ATOM 642 O O . THR A 1 89 ? -29.010 7.370 2.501 1.00 80.25 89 THR A O 1
ATOM 645 N N . ILE A 1 90 ? -26.894 6.586 2.574 1.00 68.81 90 ILE A N 1
ATOM 646 C CA . ILE A 1 90 ? -27.171 5.168 2.859 1.00 68.81 90 ILE A CA 1
ATOM 647 C C . ILE A 1 90 ? -27.391 4.923 4.355 1.00 68.81 90 ILE A C 1
ATOM 649 O O . ILE A 1 90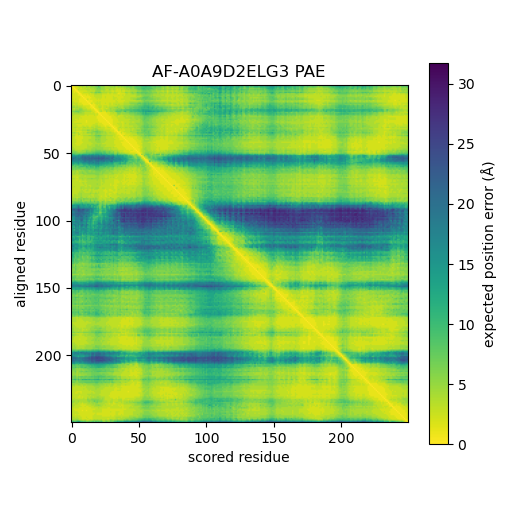 ? -28.237 4.126 4.748 1.00 68.81 90 ILE A O 1
ATOM 653 N N . LEU A 1 91 ? -26.648 5.626 5.208 1.00 64.44 91 LEU A N 1
ATOM 654 C CA . LEU A 1 91 ? -26.653 5.429 6.653 1.00 64.44 91 LEU A CA 1
ATOM 655 C C . LEU A 1 91 ? -27.371 6.602 7.317 1.00 64.44 91 LEU A C 1
ATOM 657 O O . LEU A 1 91 ? -26.720 7.431 7.943 1.00 64.44 91 LEU A O 1
ATOM 661 N N . LYS A 1 92 ? -28.698 6.709 7.178 1.00 57.62 92 LYS A N 1
ATOM 662 C CA . LYS A 1 92 ? -29.511 7.686 7.930 1.00 57.62 92 LYS A CA 1
ATOM 663 C C . LYS A 1 92 ? -29.868 7.101 9.300 1.00 57.62 92 LYS A C 1
ATOM 665 O O . LYS A 1 92 ? -30.376 5.990 9.376 1.00 57.62 92 LYS A O 1
ATOM 670 N N . GLY A 1 93 ? -29.594 7.824 10.384 1.00 57.72 93 GLY A N 1
ATOM 671 C CA . GLY A 1 93 ? -29.888 7.350 11.740 1.00 57.72 93 GLY A CA 1
ATOM 672 C C . GLY A 1 93 ? -29.658 8.415 12.809 1.00 57.72 93 GLY A C 1
ATOM 673 O O . GLY A 1 93 ? -28.991 9.418 12.558 1.00 57.72 93 GLY A O 1
ATOM 674 N N . VAL A 1 94 ? -30.228 8.197 13.991 1.00 59.53 94 VAL A N 1
ATOM 675 C CA . VAL A 1 94 ? -30.116 9.093 15.153 1.00 59.53 94 VAL A CA 1
ATOM 676 C C . VAL A 1 94 ? -28.686 9.009 15.718 1.00 59.53 94 VAL A C 1
ATOM 678 O O . VAL A 1 94 ? -28.187 7.892 15.870 1.00 59.53 94 VAL A O 1
ATOM 681 N N . PRO A 1 95 ? -27.991 10.132 15.980 1.00 58.41 95 PRO A N 1
ATOM 682 C CA . PRO A 1 95 ? -26.686 10.105 16.646 1.00 58.41 95 PRO A CA 1
ATOM 683 C C . PRO A 1 95 ? -26.825 9.510 18.054 1.00 58.41 95 PRO A C 1
ATOM 685 O O . PRO A 1 95 ? -27.774 9.840 18.767 1.00 58.41 95 PRO A O 1
ATOM 688 N N . SER A 1 96 ? -25.904 8.630 18.460 1.00 56.53 96 SER A N 1
ATOM 689 C CA . SER A 1 96 ? -25.887 8.126 19.839 1.00 56.53 96 SER A CA 1
ATOM 690 C C . SER A 1 96 ? -25.199 9.128 20.756 1.00 56.53 96 SER A C 1
ATOM 692 O O . SER A 1 96 ? -24.163 9.687 20.398 1.00 56.53 96 SER A O 1
ATOM 694 N N . SER A 1 97 ? -25.731 9.316 21.962 1.00 53.03 97 SER A N 1
ATOM 695 C CA . SER A 1 97 ? -25.043 10.043 23.024 1.00 53.03 97 SER A CA 1
ATOM 696 C C . SER A 1 97 ? -23.744 9.323 23.384 1.00 53.03 97 SER A C 1
ATOM 698 O O . SER A 1 97 ? -23.774 8.214 23.913 1.00 53.03 97 SER A O 1
ATOM 700 N N . PHE A 1 98 ? -22.607 9.953 23.103 1.00 57.25 98 PHE A N 1
ATOM 701 C CA . PHE A 1 98 ? -21.303 9.470 23.540 1.00 57.25 98 PHE A CA 1
ATOM 702 C C . PHE A 1 98 ? -21.119 9.864 25.011 1.00 57.25 98 PHE A C 1
ATOM 704 O O . PHE A 1 98 ? -20.595 10.932 25.328 1.00 57.25 98 PHE A O 1
ATOM 711 N N . THR A 1 99 ? -21.629 9.049 25.931 1.00 55.56 99 THR A N 1
ATOM 712 C CA . THR A 1 99 ? -21.341 9.208 27.360 1.00 55.56 99 THR A CA 1
ATOM 713 C C . THR A 1 99 ? -19.923 8.718 27.601 1.00 55.56 99 THR A C 1
ATOM 715 O O . THR A 1 99 ? -19.661 7.519 27.646 1.00 55.56 99 THR A O 1
ATOM 718 N N . LEU A 1 100 ? -18.986 9.663 27.696 1.00 59.66 100 LEU A N 1
ATOM 719 C CA . LEU A 1 100 ? -17.584 9.383 27.979 1.00 59.66 100 LEU A CA 1
ATOM 720 C C . LEU A 1 100 ? -17.434 9.032 29.467 1.00 59.66 100 LEU A C 1
ATOM 722 O O . LEU A 1 100 ? -16.966 9.839 30.269 1.00 59.66 100 LEU A O 1
ATOM 726 N N . GLU A 1 101 ? -17.891 7.845 29.860 1.00 68.81 101 GLU A N 1
ATOM 727 C CA 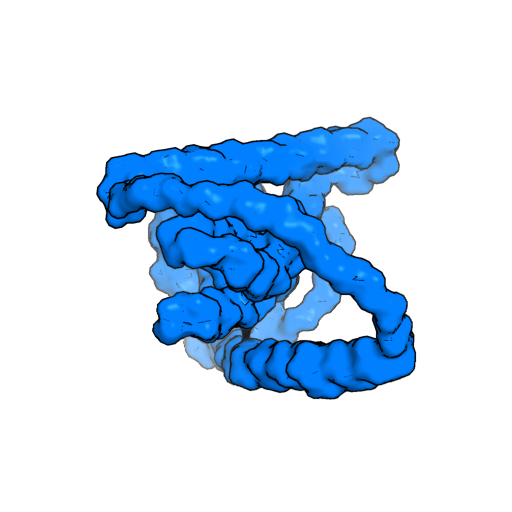. GLU A 1 101 ? -17.590 7.317 31.185 1.00 68.81 101 GLU A CA 1
ATOM 728 C C . GLU 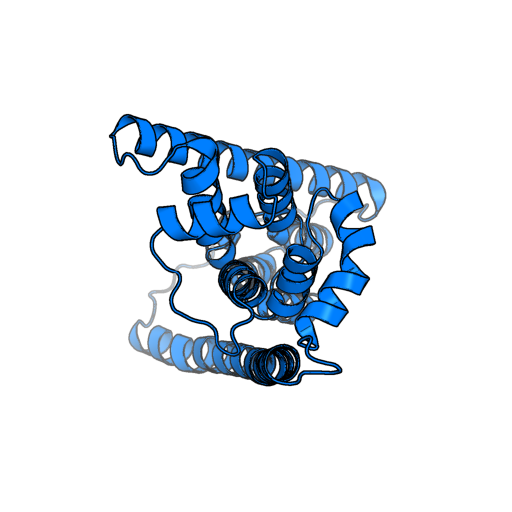A 1 101 ? -16.093 7.026 31.251 1.00 68.81 101 GLU A C 1
ATOM 730 O O . GLU A 1 101 ? -15.544 6.299 30.420 1.00 68.81 101 GLU A O 1
ATOM 735 N N . LEU A 1 102 ? -15.408 7.634 32.220 1.00 64.44 102 LEU A N 1
ATOM 736 C CA . LEU A 1 102 ? -13.996 7.367 32.436 1.00 64.44 102 LEU A CA 1
ATOM 737 C C . LEU A 1 102 ? -13.859 5.904 32.890 1.00 64.44 102 LEU A C 1
ATOM 739 O O . LE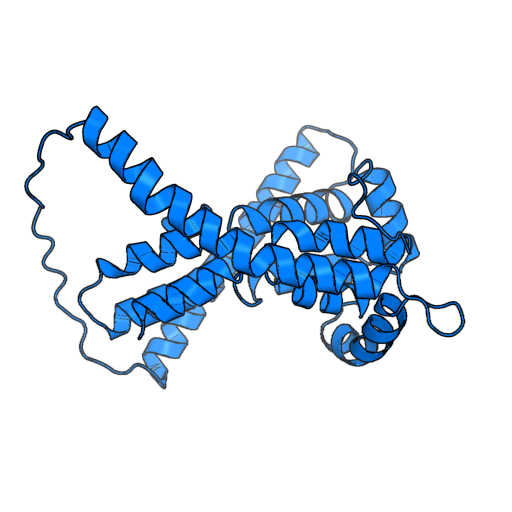U A 1 102 ? -14.342 5.564 33.975 1.00 64.44 102 LEU A O 1
ATOM 743 N N . PRO A 1 103 ? -13.210 5.022 32.109 1.00 68.06 103 PRO A N 1
ATOM 744 C CA . PRO A 1 103 ? -13.019 3.652 32.542 1.00 68.06 103 PRO A CA 1
ATOM 745 C C . PRO A 1 103 ? -12.119 3.644 33.788 1.00 68.06 103 PRO A C 1
ATOM 747 O O . PRO A 1 103 ? -11.119 4.369 33.829 1.00 68.06 103 PRO A O 1
ATOM 750 N N . PRO A 1 104 ? -12.423 2.827 34.810 1.00 74.75 104 PRO A N 1
ATOM 751 C CA . PRO A 1 104 ? -11.588 2.739 35.998 1.00 74.75 104 PRO A CA 1
ATOM 752 C C . PRO A 1 104 ? -10.188 2.242 35.616 1.00 74.75 104 PRO A C 1
ATOM 754 O O . PRO A 1 104 ? -10.020 1.120 35.127 1.00 74.75 104 PRO A O 1
ATOM 757 N N . TYR A 1 105 ? -9.176 3.082 35.840 1.00 65.38 105 TYR A N 1
ATOM 758 C CA . TYR A 1 105 ? -7.785 2.780 35.515 1.00 65.38 105 TYR A CA 1
ATOM 759 C C . TYR A 1 105 ? -7.253 1.707 36.474 1.00 65.38 105 TYR A C 1
ATOM 761 O O . TYR A 1 105 ? -7.073 1.950 37.666 1.00 65.38 105 TYR A O 1
ATOM 769 N N . ARG A 1 106 ? -7.030 0.491 35.968 1.00 76.75 106 ARG A N 1
ATOM 770 C CA . ARG A 1 106 ? -6.431 -0.614 36.733 1.00 76.75 106 ARG A CA 1
ATOM 771 C C . ARG A 1 106 ? -4.961 -0.747 36.358 1.00 76.75 106 ARG A C 1
ATOM 773 O O . ARG A 1 106 ? -4.631 -0.732 35.174 1.00 76.75 106 ARG A O 1
ATOM 780 N N . CYS A 1 107 ? -4.088 -0.929 37.350 1.00 76.94 107 CYS A N 1
ATOM 781 C CA . CYS A 1 107 ? -2.667 -1.165 37.099 1.00 76.94 107 CYS A CA 1
ATOM 782 C C . CYS A 1 107 ? -2.483 -2.404 36.200 1.00 76.94 107 CYS A C 1
ATOM 784 O O . CYS A 1 107 ? -2.977 -3.486 36.543 1.00 76.94 107 CYS A O 1
ATOM 786 N N . PRO A 1 108 ? -1.798 -2.277 35.051 1.00 73.69 108 PRO A N 1
ATOM 787 C CA . PRO A 1 108 ? -1.629 -3.387 34.129 1.00 73.69 108 PRO A CA 1
ATOM 788 C C . PRO A 1 108 ? -0.706 -4.448 34.734 1.00 73.69 108 PRO A C 1
ATOM 790 O O . PRO A 1 108 ? 0.401 -4.163 35.185 1.00 73.69 108 PRO A O 1
ATOM 793 N N . GLN A 1 109 ? -1.140 -5.709 34.702 1.00 82.38 109 GLN A N 1
ATOM 794 C CA . GLN A 1 109 ? -0.285 -6.849 35.031 1.00 82.38 109 GLN A CA 1
ATOM 795 C C . GLN A 1 109 ? 0.657 -7.120 33.852 1.00 82.38 109 GLN A C 1
ATOM 797 O O . GLN A 1 109 ? 0.361 -7.961 33.004 1.00 82.38 109 GLN A O 1
ATOM 802 N N . VAL A 1 110 ? 1.774 -6.386 33.793 1.00 81.19 110 VAL A N 1
ATOM 803 C CA . VAL A 1 110 ? 2.712 -6.328 32.653 1.00 81.19 110 VAL A CA 1
ATOM 804 C C . VAL A 1 110 ? 3.044 -7.717 32.090 1.00 81.19 110 VAL A C 1
ATOM 806 O O . VAL A 1 110 ? 2.874 -7.948 30.897 1.00 81.19 110 VAL A O 1
ATOM 809 N N . GLY A 1 111 ? 3.403 -8.683 32.945 1.00 80.50 111 GLY A N 1
ATOM 810 C CA . GLY A 1 111 ? 3.747 -10.042 32.503 1.00 80.50 111 GLY A CA 1
ATOM 811 C C . GLY A 1 111 ? 2.589 -10.801 31.842 1.00 80.50 111 GLY A C 1
ATOM 812 O O . GLY A 1 111 ? 2.748 -11.361 30.760 1.00 80.50 111 GLY A O 1
ATOM 813 N N . LYS A 1 112 ? 1.394 -10.777 32.448 1.00 78.75 112 LYS A N 1
ATOM 814 C CA . LYS A 1 112 ? 0.201 -11.436 31.884 1.00 78.75 112 LYS A CA 1
ATOM 815 C C . LYS A 1 112 ? -0.285 -10.740 30.616 1.00 78.75 112 LYS A C 1
ATOM 817 O O . LYS A 1 112 ? -0.728 -11.419 29.699 1.00 78.75 112 LYS A O 1
ATOM 822 N N . VAL A 1 113 ? -0.187 -9.411 30.546 1.00 79.56 113 VAL A N 1
ATOM 823 C CA . VAL A 1 113 ? -0.562 -8.636 29.354 1.00 79.56 113 VAL A CA 1
ATOM 824 C C . VAL A 1 113 ? 0.362 -8.968 28.186 1.00 79.56 113 VAL A C 1
ATOM 826 O O . VAL A 1 113 ? -0.137 -9.227 27.097 1.00 79.56 113 VAL A O 1
ATOM 829 N N . ILE A 1 114 ? 1.679 -9.031 28.405 1.00 80.88 114 ILE A N 1
ATOM 830 C CA . ILE A 1 114 ? 2.644 -9.366 27.349 1.00 80.88 114 ILE A CA 1
ATOM 831 C C . ILE A 1 114 ? 2.420 -10.795 26.850 1.00 80.88 114 ILE A C 1
ATOM 833 O O . ILE A 1 114 ? 2.226 -10.996 25.652 1.00 80.88 114 ILE A O 1
ATOM 837 N N . LEU A 1 115 ? 2.371 -11.779 27.756 1.00 80.94 115 LEU A N 1
ATOM 838 C CA . LEU A 1 115 ? 2.220 -13.186 27.376 1.00 80.94 115 LEU A CA 1
ATOM 839 C C . LEU A 1 115 ? 0.908 -13.425 26.617 1.00 80.94 115 LEU A C 1
ATOM 841 O O . LEU A 1 115 ? 0.890 -14.071 25.570 1.00 80.94 115 LEU A O 1
ATOM 845 N N . ARG A 1 116 ? -0.188 -12.842 27.116 1.00 76.69 116 ARG A N 1
ATOM 846 C CA . ARG A 1 116 ? -1.511 -12.961 26.504 1.00 76.69 116 ARG A CA 1
ATOM 847 C C . ARG A 1 116 ? -1.602 -12.208 25.182 1.00 76.69 116 ARG A C 1
ATOM 849 O O . ARG A 1 116 ? -2.186 -12.718 24.236 1.00 76.69 116 ARG A O 1
ATOM 856 N N . SER A 1 117 ? -0.991 -11.028 25.080 1.00 73.12 117 SER A N 1
ATOM 857 C CA . SER A 1 117 ? -0.950 -10.272 23.828 1.00 73.12 117 SER A CA 1
ATOM 858 C C . SER A 1 117 ? -0.175 -11.029 22.748 1.00 73.12 117 SER A C 1
ATOM 860 O O . SER A 1 117 ? -0.641 -11.111 21.616 1.00 73.12 117 SER A O 1
ATOM 862 N N . ILE A 1 118 ? 0.961 -11.641 23.088 1.00 77.56 118 ILE A N 1
ATOM 863 C CA . ILE A 1 118 ? 1.750 -12.422 22.127 1.00 77.56 118 ILE A CA 1
ATOM 864 C C . ILE A 1 118 ? 0.988 -13.681 21.691 1.00 77.56 118 ILE A C 1
ATOM 866 O O . ILE A 1 118 ? 0.814 -13.900 20.490 1.00 77.56 118 ILE A O 1
ATOM 870 N N . MET A 1 119 ? 0.492 -14.482 22.641 1.00 70.69 119 MET A N 1
ATOM 871 C CA . MET A 1 119 ? -0.151 -15.757 22.308 1.00 70.69 119 MET A CA 1
ATOM 872 C C . MET A 1 119 ? -1.535 -15.607 21.678 1.00 70.69 119 MET A C 1
ATOM 874 O O . MET A 1 119 ? -1.834 -16.281 20.696 1.00 70.69 119 MET A O 1
ATOM 878 N N . GLU A 1 120 ? -2.389 -14.726 22.202 1.00 62.47 120 GLU A N 1
ATOM 879 C CA . GLU A 1 120 ? -3.770 -14.613 21.718 1.00 62.47 120 GLU A CA 1
ATOM 880 C C . GLU A 1 120 ? -3.911 -13.628 20.547 1.00 62.47 120 GLU A C 1
ATOM 882 O O . GLU A 1 120 ? -4.760 -13.842 19.680 1.00 62.47 120 GLU A O 1
ATOM 887 N N . ARG A 1 121 ? -3.112 -12.547 20.484 1.00 64.31 121 ARG A N 1
ATOM 888 C CA . ARG A 1 121 ? -3.236 -11.535 19.414 1.00 64.31 121 ARG A CA 1
ATOM 889 C C . ARG A 1 121 ? -2.202 -11.706 18.313 1.00 64.31 121 ARG A C 1
ATOM 891 O O . ARG A 1 121 ? -2.589 -11.703 17.149 1.00 64.31 121 ARG A O 1
ATOM 898 N N . THR A 1 122 ? -0.921 -11.867 18.638 1.00 67.69 122 THR A N 1
ATOM 899 C CA . THR A 1 122 ? 0.126 -11.905 17.604 1.00 67.69 122 THR A CA 1
ATOM 900 C C . THR A 1 122 ? 0.105 -13.218 16.827 1.00 67.69 122 THR A C 1
ATOM 902 O O . THR A 1 122 ? 0.046 -13.190 15.601 1.00 67.69 122 THR A O 1
ATOM 905 N N . LEU A 1 123 ? 0.072 -14.368 17.513 1.00 71.50 123 LEU A N 1
ATOM 906 C CA . LEU A 1 123 ? 0.135 -15.677 16.850 1.00 71.50 123 LEU A CA 1
ATOM 907 C C . LEU A 1 123 ? -1.090 -15.947 15.963 1.00 71.50 123 LEU A C 1
ATOM 909 O O . LEU A 1 123 ? -0.966 -16.455 14.851 1.00 71.50 123 LEU A O 1
ATOM 913 N N . PHE A 1 124 ? -2.280 -15.555 16.419 1.00 68.50 124 PHE A N 1
ATOM 914 C CA . PHE A 1 124 ? -3.514 -15.748 15.658 1.00 68.50 124 PHE A CA 1
ATOM 915 C C . PHE A 1 124 ? -3.609 -14.826 14.433 1.00 68.50 124 PHE A C 1
ATOM 917 O O . PHE A 1 124 ? -4.067 -15.248 13.370 1.00 68.50 124 PHE A O 1
ATOM 924 N N . VAL A 1 125 ? -3.158 -13.571 14.554 1.00 68.62 125 VAL A N 1
ATOM 925 C CA . VAL A 1 125 ? -3.080 -12.647 13.409 1.00 68.62 125 VAL A CA 1
ATOM 926 C C . VAL A 1 125 ? -2.024 -13.120 12.414 1.00 68.62 125 VAL A C 1
ATOM 928 O O . VAL A 1 125 ? -2.295 -13.117 11.215 1.00 68.62 125 VAL A O 1
ATOM 931 N N . LEU A 1 126 ? -0.873 -13.596 12.896 1.00 73.88 126 LEU A N 1
ATOM 932 C CA . LEU A 1 126 ? 0.175 -14.160 12.050 1.00 73.88 126 LEU A CA 1
ATOM 933 C C . LEU A 1 126 ? -0.315 -15.407 11.305 1.00 73.88 126 LEU A C 1
ATOM 935 O O . LEU A 1 126 ? -0.123 -15.502 10.099 1.00 73.88 126 LEU A O 1
ATOM 939 N N . GLY A 1 127 ? -1.015 -16.319 11.985 1.00 76.19 127 GLY A N 1
ATOM 940 C CA . GLY A 1 127 ? -1.608 -17.499 11.354 1.00 76.19 127 GLY A CA 1
ATOM 941 C C . GLY A 1 127 ? -2.600 -17.137 10.245 1.00 76.19 127 GLY A C 1
ATOM 942 O O . GLY A 1 127 ? -2.566 -17.728 9.169 1.00 76.19 127 GLY A O 1
ATOM 943 N N . ARG A 1 128 ? -3.437 -16.111 10.454 1.00 71.06 128 ARG A N 1
ATOM 944 C CA . ARG A 1 128 ? -4.339 -15.588 9.411 1.00 71.06 128 ARG A CA 1
ATOM 945 C C . ARG A 1 128 ? -3.589 -14.942 8.252 1.00 71.06 128 ARG A C 1
ATOM 947 O O . ARG A 1 128 ? -3.982 -15.137 7.107 1.00 71.06 128 ARG A O 1
ATOM 954 N N . ALA A 1 129 ? -2.536 -14.180 8.539 1.00 73.06 129 ALA A N 1
ATOM 955 C CA . ALA A 1 129 ? -1.703 -13.571 7.511 1.00 73.06 129 ALA A CA 1
ATOM 956 C C . ALA A 1 129 ? -1.016 -14.650 6.662 1.00 73.06 129 ALA A C 1
ATOM 958 O O . ALA A 1 129 ? -1.117 -14.606 5.442 1.00 73.06 129 ALA A O 1
ATOM 959 N N . ALA A 1 130 ? -0.420 -15.667 7.291 1.00 82.25 130 ALA A N 1
ATOM 960 C CA . ALA A 1 130 ? 0.216 -16.791 6.608 1.00 82.25 130 ALA A CA 1
ATOM 961 C C . ALA A 1 130 ? -0.781 -17.611 5.774 1.00 82.25 130 ALA A C 1
ATOM 963 O O . ALA A 1 130 ? -0.485 -17.953 4.631 1.00 82.25 130 ALA A O 1
ATOM 964 N N . ALA A 1 131 ? -1.984 -17.864 6.301 1.00 82.56 131 ALA A N 1
ATOM 965 C CA . ALA A 1 131 ? -3.031 -18.606 5.598 1.00 82.56 131 ALA A CA 1
ATOM 966 C C . ALA A 1 131 ? -3.500 -17.923 4.302 1.00 82.56 131 ALA A C 1
ATOM 968 O O . ALA A 1 131 ? -3.964 -18.609 3.397 1.00 82.56 131 ALA A O 1
ATOM 969 N N . VAL A 1 132 ? -3.378 -16.594 4.196 1.00 82.19 132 VAL A N 1
ATOM 970 C CA . VAL A 1 132 ? -3.699 -15.851 2.965 1.00 82.19 132 VAL A CA 1
ATOM 971 C C . VAL A 1 132 ? -2.455 -15.599 2.109 1.00 82.19 132 VAL A C 1
ATOM 973 O O . VAL A 1 132 ? -2.523 -15.688 0.886 1.00 82.19 132 VAL A O 1
ATOM 976 N N . ALA A 1 133 ? -1.311 -15.312 2.730 1.00 84.19 133 ALA A N 1
ATOM 977 C CA . ALA A 1 133 ? -0.069 -15.007 2.027 1.00 84.19 133 ALA A CA 1
ATOM 978 C C . ALA A 1 133 ? 0.514 -16.230 1.305 1.00 84.19 133 ALA A C 1
ATOM 980 O O . ALA A 1 133 ? 0.955 -16.094 0.170 1.00 84.19 133 ALA A O 1
ATOM 981 N N . ALA A 1 134 ? 0.478 -17.421 1.912 1.00 86.38 134 ALA A N 1
ATOM 982 C CA . ALA A 1 134 ? 1.005 -18.643 1.301 1.00 86.38 134 ALA A CA 1
ATOM 983 C C . ALA A 1 134 ? 0.311 -19.017 -0.028 1.00 86.38 134 ALA A C 1
ATOM 985 O O . ALA A 1 134 ? 1.016 -19.183 -1.026 1.00 86.38 134 ALA A O 1
ATOM 986 N N . PRO A 1 135 ? -1.036 -19.109 -0.113 1.00 87.75 135 PRO A N 1
ATOM 987 C CA . PRO A 1 135 ? -1.694 -19.409 -1.383 1.00 87.75 135 PRO A CA 1
ATOM 988 C C . PRO A 1 135 ? -1.520 -18.281 -2.404 1.00 87.75 135 PRO A C 1
ATOM 990 O O . PRO A 1 135 ? -1.301 -18.559 -3.578 1.00 87.75 135 PRO A O 1
ATOM 993 N N . ALA A 1 136 ? -1.556 -17.015 -1.982 1.00 86.06 136 ALA A N 1
ATOM 994 C CA . ALA A 1 136 ? -1.352 -15.900 -2.902 1.00 86.06 136 ALA A CA 1
ATOM 995 C C . ALA A 1 136 ? 0.079 -15.852 -3.465 1.00 86.06 136 ALA A C 1
ATOM 997 O O . ALA A 1 136 ? 0.260 -15.614 -4.656 1.00 86.06 136 ALA A O 1
ATOM 998 N N . GLY A 1 137 ? 1.087 -16.144 -2.639 1.00 86.38 137 GLY A N 1
ATOM 999 C CA . GLY A 1 137 ? 2.478 -16.276 -3.069 1.00 86.38 137 GLY A CA 1
ATOM 1000 C C . GLY A 1 137 ? 2.680 -17.452 -4.024 1.00 86.38 137 GLY A C 1
ATOM 1001 O O . GLY A 1 137 ? 3.375 -17.309 -5.024 1.00 86.38 137 GLY A O 1
ATOM 1002 N N . MET A 1 138 ? 2.015 -18.586 -3.779 1.00 88.12 138 MET A N 1
ATOM 1003 C CA . MET A 1 138 ? 2.021 -19.726 -4.702 1.00 88.12 138 MET A CA 1
ATOM 1004 C C . MET A 1 138 ? 1.410 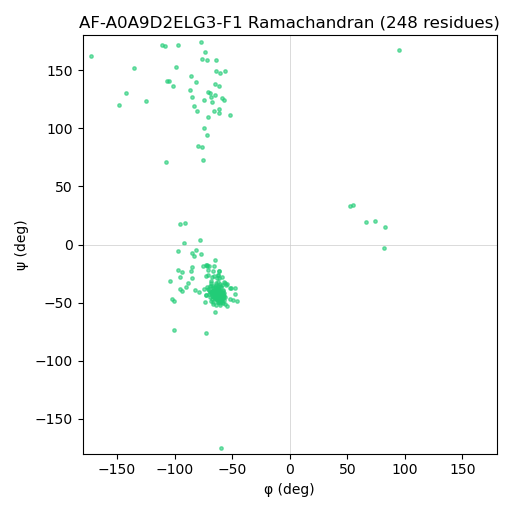-19.357 -6.060 1.00 88.12 138 MET A C 1
ATOM 1006 O O . MET A 1 138 ? 1.991 -19.670 -7.095 1.00 88.12 138 MET A O 1
ATOM 1010 N N . VAL A 1 139 ? 0.274 -18.652 -6.070 1.00 89.12 139 VAL A N 1
ATOM 1011 C CA . VAL A 1 139 ? -0.355 -18.164 -7.309 1.00 89.12 139 VAL A CA 1
ATOM 1012 C C . VAL A 1 139 ? 0.571 -17.200 -8.050 1.00 89.12 139 VAL A C 1
ATOM 1014 O O . VAL A 1 139 ? 0.775 -17.369 -9.249 1.00 89.12 139 VAL A O 1
ATOM 1017 N N . LEU A 1 140 ? 1.174 -16.234 -7.352 1.00 87.50 140 LEU A N 1
ATOM 1018 C CA . LEU A 1 140 ? 2.143 -15.307 -7.943 1.00 87.50 140 LEU A CA 1
ATOM 1019 C C . LEU A 1 140 ? 3.336 -16.055 -8.554 1.00 87.50 140 LEU A C 1
ATOM 1021 O O . LEU A 1 140 ? 3.730 -15.762 -9.680 1.00 87.50 140 LEU A O 1
ATOM 1025 N N . TRP A 1 141 ? 3.879 -17.047 -7.845 1.00 88.81 141 TRP A N 1
ATOM 1026 C CA . TRP A 1 141 ? 5.001 -17.850 -8.326 1.00 88.81 141 TRP A CA 1
ATOM 1027 C C . TRP A 1 141 ? 4.649 -18.621 -9.602 1.00 88.81 141 TRP A C 1
ATOM 1029 O O . TRP A 1 141 ? 5.428 -18.598 -10.554 1.00 88.81 141 TRP A O 1
ATOM 1039 N N . ILE A 1 142 ? 3.466 -19.245 -9.656 1.00 87.50 142 ILE A N 1
ATOM 1040 C CA . ILE A 1 142 ? 2.975 -19.943 -10.854 1.00 87.50 142 ILE A CA 1
ATOM 1041 C C . ILE A 1 142 ? 2.825 -18.958 -12.015 1.00 87.50 142 ILE A C 1
ATOM 1043 O O . ILE A 1 142 ? 3.317 -19.228 -13.107 1.00 87.50 142 ILE A O 1
ATOM 1047 N N . LEU A 1 143 ? 2.184 -17.808 -11.786 1.00 85.50 143 LEU A N 1
ATOM 1048 C CA . LEU A 1 143 ? 1.983 -16.794 -12.824 1.00 85.50 143 LEU A CA 1
ATOM 1049 C C . LEU A 1 143 ? 3.310 -16.278 -13.390 1.00 85.50 143 LEU A C 1
ATOM 1051 O O . LEU A 1 143 ? 3.410 -16.012 -14.586 1.00 85.50 143 LEU A O 1
ATOM 1055 N N . ALA A 1 144 ? 4.323 -16.142 -12.540 1.00 85.12 144 ALA A N 1
ATOM 1056 C CA . ALA A 1 144 ? 5.624 -15.632 -12.935 1.00 85.12 144 ALA A CA 1
ATOM 1057 C C . ALA A 1 144 ? 6.513 -16.665 -13.639 1.00 85.12 144 ALA A C 1
ATOM 1059 O O . ALA A 1 144 ? 7.182 -16.323 -14.610 1.00 85.12 144 ALA A O 1
ATOM 1060 N N . ASN A 1 145 ? 6.529 -17.915 -13.163 1.00 86.19 145 ASN A N 1
ATOM 1061 C CA . ASN A 1 145 ? 7.467 -18.939 -13.638 1.00 86.19 145 ASN A CA 1
ATOM 1062 C C . ASN A 1 145 ? 6.898 -19.804 -14.769 1.00 86.19 145 ASN A C 1
ATOM 1064 O O . ASN A 1 145 ? 7.663 -20.369 -15.550 1.00 86.19 145 ASN A O 1
ATOM 1068 N N . VAL A 1 146 ? 5.572 -19.922 -14.887 1.00 86.62 146 VAL A N 1
ATOM 1069 C CA . VAL A 1 146 ? 4.952 -20.660 -15.993 1.00 86.62 146 VAL A CA 1
ATOM 1070 C C . VAL A 1 146 ? 4.854 -19.748 -17.210 1.00 86.62 146 VAL A C 1
ATOM 1072 O O . VAL A 1 146 ? 4.177 -18.719 -17.184 1.00 86.62 146 VAL A O 1
ATOM 1075 N N . SER A 1 147 ? 5.518 -20.146 -18.293 1.00 84.69 147 SER A N 1
ATOM 1076 C CA . SER A 1 147 ? 5.465 -19.459 -19.580 1.00 84.69 147 SER A CA 1
ATOM 1077 C C . SER A 1 147 ? 4.637 -20.240 -20.599 1.00 84.69 147 SER A C 1
ATOM 1079 O O . SER A 1 147 ? 4.679 -21.468 -20.666 1.00 84.69 147 SER A O 1
ATOM 1081 N N . VAL A 1 148 ? 3.864 -19.514 -21.405 1.00 80.75 148 VAL A N 1
ATOM 1082 C CA . VAL A 1 148 ? 3.092 -20.044 -22.533 1.00 80.75 148 VAL A CA 1
ATOM 1083 C C . VAL A 1 148 ? 3.510 -19.258 -23.770 1.00 80.75 148 VAL A C 1
ATOM 1085 O O . VAL A 1 148 ? 3.439 -18.033 -23.782 1.00 80.75 148 VAL A O 1
ATOM 1088 N N . ASN A 1 149 ? 3.975 -19.954 -24.812 1.00 76.38 149 ASN A N 1
ATOM 1089 C CA . ASN A 1 149 ? 4.479 -19.341 -26.052 1.00 76.38 149 ASN A CA 1
ATOM 1090 C C . ASN A 1 149 ? 5.609 -18.307 -25.843 1.00 76.38 149 ASN A C 1
ATOM 1092 O O . ASN A 1 149 ? 5.694 -17.324 -26.571 1.00 76.38 149 ASN A O 1
ATOM 1096 N N . GLY A 1 150 ? 6.475 -18.513 -24.844 1.00 76.56 150 GLY A N 1
ATOM 1097 C CA . GLY A 1 150 ? 7.615 -17.629 -24.563 1.00 76.56 150 GLY A CA 1
ATOM 1098 C C . GLY A 1 150 ? 7.286 -16.366 -23.755 1.00 76.56 150 GLY A C 1
ATOM 1099 O O . GLY A 1 150 ? 8.206 -15.639 -23.396 1.00 76.56 150 GLY A O 1
ATOM 1100 N N . ALA A 1 151 ? 6.015 -16.127 -23.414 1.00 77.62 151 ALA A N 1
ATOM 1101 C CA . ALA A 1 151 ? 5.594 -15.085 -22.476 1.00 77.62 151 ALA A CA 1
ATOM 1102 C C . ALA A 1 151 ? 5.201 -15.706 -21.126 1.00 77.62 151 ALA A C 1
ATOM 1104 O O . ALA A 1 151 ? 4.582 -16.772 -21.091 1.00 77.62 151 ALA A O 1
ATOM 1105 N N . SER A 1 152 ? 5.544 -15.060 -20.008 1.00 84.69 152 SER A N 1
ATOM 1106 C CA . SER A 1 152 ? 5.062 -15.484 -18.686 1.00 84.69 152 SER A CA 1
ATOM 1107 C C . SER A 1 152 ? 3.540 -15.331 -18.599 1.00 84.69 152 SER A C 1
ATOM 1109 O O . SER A 1 152 ? 2.960 -14.430 -19.213 1.00 84.69 152 SER A O 1
ATOM 1111 N N . LEU A 1 153 ? 2.867 -16.186 -17.820 1.00 84.81 153 LEU A N 1
ATOM 1112 C CA . LEU A 1 153 ? 1.427 -16.041 -17.569 1.00 84.81 153 LEU A CA 1
ATOM 1113 C C . LEU A 1 153 ? 1.101 -14.653 -17.005 1.00 84.81 153 LEU A C 1
ATOM 1115 O O . LEU A 1 153 ? 0.072 -14.068 -17.334 1.00 84.81 153 LEU A O 1
ATOM 1119 N N . LEU A 1 154 ? 2.012 -14.110 -16.200 1.00 84.56 154 LEU A N 1
ATOM 1120 C CA . LEU A 1 154 ? 1.930 -12.769 -15.649 1.00 84.56 154 LEU A CA 1
ATOM 1121 C C . LEU A 1 154 ? 1.866 -11.690 -16.743 1.00 84.56 154 LEU A C 1
ATOM 1123 O O . LEU A 1 154 ? 1.038 -10.788 -16.637 1.00 84.56 154 LEU A O 1
ATOM 1127 N N . ALA A 1 155 ? 2.660 -11.812 -17.813 1.00 84.38 155 ALA A N 1
ATOM 1128 C CA . ALA A 1 155 ? 2.621 -10.899 -18.958 1.00 84.38 155 ALA A CA 1
ATOM 1129 C C . ALA A 1 155 ? 1.330 -11.041 -19.787 1.00 84.38 155 ALA A C 1
ATOM 1131 O O . ALA A 1 155 ? 0.777 -10.054 -20.269 1.00 84.38 155 ALA A O 1
ATOM 1132 N N . VAL A 1 156 ? 0.805 -12.263 -19.925 1.00 86.56 156 VAL A N 1
ATOM 1133 C CA . VAL A 1 156 ? -0.482 -12.497 -20.604 1.00 86.56 156 VAL A CA 1
ATOM 1134 C C . VAL A 1 156 ? -1.630 -11.865 -19.810 1.00 86.56 156 VAL A C 1
ATOM 1136 O O . VAL A 1 156 ? -2.478 -11.171 -20.374 1.00 86.56 156 VAL A O 1
ATOM 1139 N N . CYS A 1 157 ? -1.643 -12.060 -18.489 1.00 87.69 157 CYS A N 1
ATOM 1140 C CA . CYS A 1 157 ? -2.635 -11.457 -17.606 1.00 87.69 157 CYS A CA 1
ATOM 1141 C C . CYS A 1 157 ? -2.523 -9.928 -17.574 1.00 87.69 157 CYS A C 1
ATOM 1143 O O . CYS A 1 157 ? -3.550 -9.254 -17.633 1.00 87.69 157 CYS A O 1
ATOM 1145 N N . SER A 1 158 ? -1.314 -9.361 -17.514 1.00 88.50 158 SER A N 1
ATOM 1146 C CA . SER A 1 158 ? -1.141 -7.904 -17.518 1.00 88.50 158 SER A CA 1
ATOM 1147 C C . SER A 1 158 ? -1.595 -7.289 -18.842 1.00 88.50 158 SER A C 1
ATOM 1149 O O . SER A 1 158 ? -2.284 -6.274 -18.818 1.00 88.50 158 SER A O 1
ATOM 1151 N N . GLY A 1 159 ? -1.325 -7.940 -19.979 1.00 87.75 159 GLY A N 1
ATOM 1152 C CA . GLY A 1 159 ? -1.817 -7.513 -21.292 1.00 87.75 159 GLY A CA 1
ATOM 1153 C C . GLY A 1 159 ? -3.346 -7.527 -21.406 1.00 87.75 159 GLY A C 1
ATOM 1154 O O . GLY A 1 159 ? -3.927 -6.633 -22.017 1.00 87.75 159 GLY A O 1
ATOM 1155 N N . PHE A 1 160 ? -4.020 -8.489 -20.765 1.00 90.38 160 PHE A N 1
ATOM 1156 C CA . PHE A 1 160 ? -5.486 -8.506 -20.689 1.00 90.38 160 PHE A CA 1
ATOM 1157 C C . PHE A 1 160 ? -6.049 -7.364 -19.823 1.00 90.38 160 PHE A C 1
ATOM 1159 O O . PHE A 1 160 ? -7.126 -6.839 -20.107 1.00 90.38 160 PHE A O 1
ATOM 1166 N N . LEU A 1 161 ? -5.324 -6.963 -18.773 1.00 90.69 161 LEU A N 1
ATOM 1167 C CA . LEU A 1 161 ? -5.727 -5.889 -17.859 1.00 90.69 161 LEU A CA 1
ATOM 1168 C C . LEU A 1 161 ? -5.338 -4.485 -18.353 1.00 90.69 161 LEU A C 1
ATOM 1170 O O . LEU A 1 161 ? -5.937 -3.506 -17.906 1.00 90.69 161 LEU A O 1
ATOM 1174 N N . ASP A 1 162 ? -4.384 -4.378 -19.279 1.00 90.06 162 ASP A N 1
ATOM 1175 C CA . ASP A 1 162 ? -3.878 -3.121 -19.843 1.00 90.06 162 ASP A CA 1
ATOM 1176 C C . ASP A 1 162 ? -4.974 -2.146 -20.329 1.00 90.06 162 ASP A C 1
ATOM 1178 O O . ASP A 1 162 ? -4.951 -0.986 -19.909 1.00 90.06 162 ASP A O 1
ATOM 1182 N N . PRO A 1 163 ? -6.001 -2.546 -21.113 1.00 89.75 163 PRO A N 1
ATOM 1183 C CA . PRO A 1 163 ? -7.028 -1.598 -21.556 1.00 89.75 163 PRO A CA 1
ATOM 1184 C C . PRO A 1 163 ? -7.796 -0.965 -20.387 1.00 89.75 163 PRO A C 1
ATOM 1186 O O . PRO A 1 163 ? -8.128 0.218 -20.440 1.00 89.75 163 PRO A O 1
ATOM 1189 N N . PHE A 1 164 ? -8.041 -1.715 -19.309 1.00 89.88 164 PHE A N 1
ATOM 1190 C CA . PHE A 1 164 ? -8.692 -1.190 -18.107 1.00 89.88 164 PHE A CA 1
ATOM 1191 C C . PHE A 1 164 ? -7.750 -0.313 -17.285 1.00 89.88 164 PHE A C 1
ATOM 1193 O O . PHE A 1 164 ? -8.173 0.707 -16.740 1.00 89.88 164 PHE A O 1
ATOM 1200 N N . ALA A 1 165 ? -6.475 -0.690 -17.205 1.00 88.81 165 ALA A N 1
ATOM 1201 C CA . ALA A 1 165 ? -5.473 0.076 -16.484 1.00 88.81 165 ALA A CA 1
ATOM 1202 C C . ALA A 1 165 ? -5.251 1.454 -17.120 1.00 88.81 165 ALA A C 1
ATOM 1204 O O . ALA A 1 165 ? -5.261 2.464 -16.411 1.00 88.81 165 ALA A O 1
ATOM 1205 N N . ARG A 1 166 ? -5.178 1.525 -18.454 1.00 89.00 166 ARG A N 1
ATOM 1206 C CA . ARG A 1 166 ? -4.987 2.788 -19.183 1.00 89.00 166 ARG A CA 1
ATOM 1207 C C . ARG A 1 166 ? -6.127 3.779 -18.985 1.00 89.00 166 ARG A C 1
ATOM 1209 O O . ARG A 1 166 ? -5.866 4.977 -18.920 1.00 89.00 166 ARG A O 1
ATOM 1216 N N . LEU A 1 167 ? -7.365 3.307 -18.809 1.00 88.00 167 LEU A N 1
ATOM 1217 C CA . LEU A 1 167 ? -8.507 4.172 -18.468 1.00 88.00 167 LEU A CA 1
ATOM 1218 C C . LEU A 1 167 ? -8.321 4.887 -17.120 1.00 88.00 167 LEU A C 1
ATOM 1220 O O . LEU A 1 167 ? -8.835 5.985 -16.932 1.00 88.00 167 LEU A O 1
ATOM 1224 N N . MET A 1 168 ? -7.570 4.285 -16.196 1.00 85.19 168 MET A N 1
ATOM 1225 C CA . MET A 1 168 ? -7.225 4.868 -14.895 1.00 85.19 168 MET A CA 1
ATOM 1226 C C . MET A 1 168 ? -5.894 5.646 -14.919 1.00 85.19 168 MET A C 1
ATOM 1228 O O . MET A 1 168 ? -5.469 6.171 -13.890 1.00 85.19 168 MET A O 1
ATOM 1232 N N . GLY A 1 169 ? -5.223 5.731 -16.076 1.00 86.69 169 GLY A N 1
ATOM 1233 C CA . GLY A 1 169 ? -3.877 6.300 -16.203 1.00 86.69 169 GLY A CA 1
ATOM 1234 C C . GLY A 1 169 ? -2.765 5.396 -15.655 1.00 86.69 169 GLY A C 1
ATOM 1235 O O . GLY A 1 169 ? -1.684 5.885 -15.327 1.00 86.69 169 GLY A O 1
ATOM 1236 N N . LEU A 1 170 ? -3.040 4.096 -15.520 1.00 89.19 170 LEU A N 1
ATOM 1237 C CA . LEU A 1 170 ? -2.120 3.059 -15.049 1.00 89.19 170 LEU A CA 1
ATOM 1238 C C . LEU A 1 170 ? -1.702 2.136 -16.206 1.00 89.19 170 LEU A C 1
ATOM 1240 O O . LEU A 1 170 ? -2.284 2.174 -17.288 1.00 89.19 170 LEU A O 1
ATOM 1244 N N . ASP A 1 171 ? -0.722 1.275 -15.946 1.00 91.00 171 ASP A N 1
ATOM 1245 C CA . ASP A 1 171 ? -0.335 0.164 -16.824 1.00 91.00 171 ASP A CA 1
ATOM 1246 C C . ASP A 1 171 ? -0.954 -1.158 -16.327 1.00 91.00 171 ASP A C 1
ATOM 1248 O O . ASP A 1 171 ? -1.223 -1.321 -15.128 1.00 91.00 171 ASP A O 1
ATOM 1252 N N . GLY A 1 172 ? -1.183 -2.112 -17.232 1.00 89.00 172 GLY A N 1
ATOM 1253 C CA . GLY A 1 172 ? -1.738 -3.433 -16.927 1.00 89.00 172 GLY A CA 1
ATOM 1254 C C . GLY A 1 172 ? -0.944 -4.177 -15.853 1.00 89.00 172 GLY A C 1
ATOM 1255 O O . GLY A 1 172 ? -1.526 -4.851 -15.001 1.00 89.00 172 GLY A O 1
ATOM 1256 N N . VAL A 1 173 ? 0.378 -3.980 -15.826 1.00 91.19 173 VAL A N 1
ATOM 1257 C CA . VAL A 1 173 ? 1.268 -4.510 -14.783 1.00 91.19 173 VAL A CA 1
ATOM 1258 C C . VAL A 1 173 ? 0.955 -3.913 -13.412 1.00 91.19 173 VAL A C 1
ATOM 1260 O O . VAL A 1 173 ? 0.861 -4.651 -12.433 1.00 91.19 173 VAL A O 1
ATOM 1263 N N . ILE A 1 174 ? 0.739 -2.596 -13.328 1.00 92.38 174 ILE A N 1
ATOM 1264 C CA . ILE A 1 174 ? 0.422 -1.908 -12.068 1.00 92.38 174 ILE A CA 1
ATOM 1265 C C . ILE A 1 174 ? -0.899 -2.433 -11.512 1.00 92.38 174 ILE A C 1
ATOM 1267 O O . ILE A 1 174 ? -0.981 -2.796 -10.338 1.00 92.38 174 ILE A O 1
ATOM 1271 N N . LEU A 1 175 ? -1.929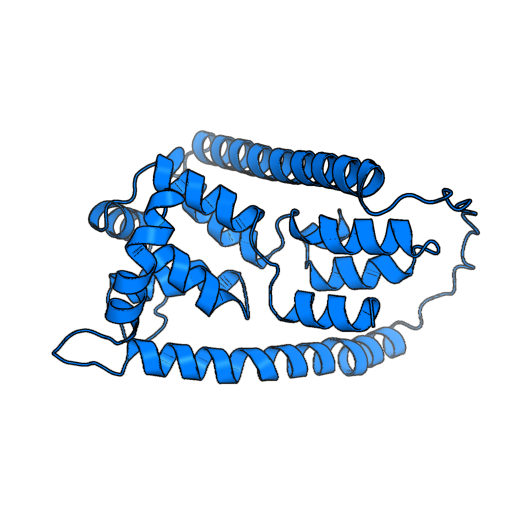 -2.517 -12.359 1.00 92.50 175 LEU A N 1
ATOM 1272 C CA . LEU A 1 175 ? -3.242 -2.996 -11.938 1.00 92.50 175 LEU A CA 1
ATOM 1273 C C . LEU A 1 175 ? -3.186 -4.458 -11.472 1.00 92.50 175 LEU A C 1
ATOM 1275 O O . LEU A 1 175 ? -3.735 -4.789 -10.419 1.00 92.50 175 LEU A O 1
ATOM 1279 N N . LEU A 1 176 ? -2.477 -5.318 -12.209 1.00 91.75 176 LEU A N 1
ATOM 1280 C CA . LEU A 1 176 ? -2.270 -6.710 -11.820 1.00 91.75 176 LEU A CA 1
ATOM 1281 C C . LEU A 1 176 ? -1.498 -6.820 -10.496 1.00 91.75 176 LEU A C 1
ATOM 1283 O O . LEU A 1 176 ? -1.866 -7.624 -9.640 1.00 91.75 176 LEU A O 1
ATOM 1287 N N . ALA A 1 177 ? -0.482 -5.981 -10.286 1.00 91.81 177 ALA A N 1
ATOM 1288 C CA . ALA A 1 177 ? 0.285 -5.955 -9.047 1.00 91.81 177 ALA A CA 1
ATOM 1289 C C . ALA A 1 177 ? -0.567 -5.564 -7.832 1.00 91.81 177 ALA A C 1
ATOM 1291 O O . ALA A 1 177 ? -0.401 -6.150 -6.766 1.00 91.81 177 ALA A O 1
ATOM 1292 N N . PHE A 1 178 ? -1.525 -4.643 -7.973 1.00 91.88 178 PHE A N 1
ATOM 1293 C CA . PHE A 1 178 ? -2.474 -4.341 -6.893 1.00 91.88 178 PHE A CA 1
ATOM 1294 C C . PHE A 1 178 ? -3.416 -5.512 -6.584 1.00 91.88 178 PHE A C 1
ATOM 1296 O O . PHE A 1 178 ? -3.756 -5.732 -5.419 1.00 91.88 178 PHE A O 1
ATOM 1303 N N . ILE A 1 179 ? -3.829 -6.276 -7.601 1.00 91.75 179 ILE A N 1
ATOM 1304 C CA . ILE A 1 179 ? -4.684 -7.461 -7.427 1.00 91.75 179 ILE A CA 1
ATOM 1305 C C . ILE A 1 179 ? -3.915 -8.576 -6.715 1.00 91.75 179 ILE A C 1
ATOM 1307 O O . ILE A 1 179 ? -4.396 -9.124 -5.723 1.00 91.75 179 ILE A O 1
ATOM 1311 N N . LEU A 1 180 ? -2.702 -8.883 -7.176 1.00 90.31 180 LEU A N 1
ATOM 1312 C CA . LEU A 1 180 ? -1.847 -9.905 -6.566 1.00 90.31 180 LEU A CA 1
ATOM 1313 C C . LEU A 1 180 ? -1.289 -9.455 -5.205 1.00 90.31 180 LEU A C 1
ATOM 1315 O O . LEU A 1 180 ? -1.061 -10.283 -4.328 1.00 90.31 180 LEU A O 1
ATOM 1319 N N . GLY A 1 181 ? -1.156 -8.143 -4.993 1.00 88.62 181 GLY A N 1
ATOM 1320 C CA . GLY A 1 181 ? -0.764 -7.498 -3.739 1.00 88.62 181 GLY A CA 1
ATOM 1321 C C . GLY A 1 181 ? -1.869 -7.402 -2.681 1.00 88.62 181 GLY A C 1
ATOM 1322 O O . GLY A 1 181 ? -1.641 -6.853 -1.604 1.00 88.62 181 GLY A O 1
ATOM 1323 N N . LEU A 1 182 ? -3.060 -7.961 -2.932 1.00 89.31 182 LEU A N 1
ATOM 1324 C CA . LEU A 1 182 ? -4.167 -8.002 -1.967 1.00 89.31 182 LEU A CA 1
ATOM 1325 C C . LEU A 1 182 ? -3.772 -8.571 -0.583 1.00 89.31 182 LEU A C 1
ATOM 1327 O O . LEU A 1 182 ? -4.244 -8.028 0.424 1.00 89.31 182 LEU A O 1
ATOM 1331 N N . PRO A 1 183 ? -2.906 -9.600 -0.452 1.00 88.56 183 PRO A N 1
ATOM 1332 C CA . PRO A 1 183 ? -2.478 -10.101 0.852 1.00 88.56 183 PRO A CA 1
ATOM 1333 C C . PRO A 1 183 ? -1.789 -9.037 1.709 1.00 88.56 183 PRO A C 1
ATOM 1335 O O . PRO A 1 183 ? -2.153 -8.885 2.879 1.00 88.56 183 PRO A O 1
ATOM 1338 N N . ALA A 1 184 ? -0.855 -8.286 1.121 1.00 86.50 184 ALA A N 1
ATOM 1339 C CA . ALA A 1 184 ? -0.021 -7.301 1.796 1.00 86.50 184 ALA A CA 1
ATOM 1340 C C . ALA A 1 184 ? 0.320 -6.145 0.843 1.00 86.50 184 ALA A C 1
ATOM 1342 O O . ALA A 1 184 ? 0.974 -6.344 -0.167 1.00 86.50 184 ALA A O 1
ATOM 1343 N N . ASN A 1 185 ? -0.067 -4.913 1.179 1.00 87.56 185 ASN A N 1
ATOM 1344 C CA . ASN A 1 185 ? 0.124 -3.764 0.278 1.00 87.56 185 ASN A CA 1
ATOM 1345 C C . ASN A 1 185 ? 1.600 -3.397 0.025 1.00 87.56 185 ASN A C 1
ATOM 1347 O O . ASN A 1 185 ? 1.901 -2.715 -0.949 1.00 87.56 185 ASN A O 1
ATOM 1351 N N . GLU A 1 186 ? 2.512 -3.850 0.884 1.00 87.75 186 GLU A N 1
ATOM 1352 C CA . GLU A 1 186 ? 3.954 -3.613 0.754 1.00 87.75 186 GLU A CA 1
ATOM 1353 C C . GLU A 1 186 ? 4.600 -4.386 -0.404 1.00 87.75 186 GLU A C 1
ATOM 1355 O O . GLU A 1 186 ? 5.627 -3.953 -0.919 1.00 87.75 186 GLU A O 1
ATOM 1360 N N . ILE A 1 187 ? 3.983 -5.481 -0.869 1.00 88.50 187 ILE A N 1
ATOM 1361 C CA . ILE A 1 187 ? 4.530 -6.297 -1.966 1.00 88.50 187 ILE A CA 1
ATOM 1362 C C . ILE A 1 187 ? 4.152 -5.763 -3.351 1.00 88.50 187 ILE A C 1
ATOM 1364 O O . ILE A 1 187 ? 4.676 -6.248 -4.347 1.00 88.50 187 ILE A O 1
ATOM 1368 N N . VAL A 1 188 ? 3.274 -4.755 -3.438 1.00 90.44 188 VAL A N 1
ATOM 1369 C CA . VAL A 1 188 ? 2.819 -4.201 -4.724 1.00 90.44 188 VAL A CA 1
ATOM 1370 C C . VAL A 1 188 ? 4.001 -3.678 -5.541 1.00 90.44 188 VAL A C 1
ATOM 1372 O O . VAL A 1 188 ? 4.145 -4.045 -6.703 1.00 90.44 188 VAL A O 1
ATOM 1375 N N . LEU A 1 189 ? 4.873 -2.862 -4.939 1.00 89.38 189 LEU A N 1
ATOM 1376 C CA . LEU A 1 189 ? 6.028 -2.293 -5.637 1.00 89.38 189 LEU A CA 1
ATOM 1377 C C . LEU A 1 189 ? 7.039 -3.377 -6.080 1.00 89.38 189 LEU A C 1
ATOM 1379 O O . LEU A 1 189 ? 7.417 -3.363 -7.251 1.00 89.38 189 LEU A O 1
ATOM 1383 N N . PRO A 1 190 ? 7.416 -4.357 -5.233 1.00 88.38 190 PRO A N 1
ATOM 1384 C CA . PRO A 1 190 ? 8.215 -5.499 -5.674 1.00 88.38 190 PRO A CA 1
ATOM 1385 C C . PRO A 1 190 ? 7.587 -6.321 -6.811 1.00 88.38 190 PRO A C 1
ATOM 1387 O O . PRO A 1 190 ? 8.300 -6.700 -7.735 1.00 88.38 190 PRO A O 1
ATOM 1390 N N . ILE A 1 191 ? 6.267 -6.561 -6.802 1.00 89.44 191 ILE A N 1
ATOM 1391 C CA . ILE A 1 191 ? 5.588 -7.281 -7.898 1.00 89.44 191 ILE A CA 1
ATOM 1392 C C . ILE A 1 191 ? 5.693 -6.500 -9.214 1.00 89.44 191 ILE A C 1
ATOM 1394 O O . ILE A 1 191 ? 5.916 -7.106 -10.258 1.00 89.44 191 ILE A O 1
ATOM 1398 N N . ILE A 1 192 ? 5.565 -5.169 -9.180 1.00 90.31 192 ILE A N 1
ATOM 1399 C CA . ILE A 1 192 ? 5.731 -4.318 -10.370 1.00 90.31 192 ILE A CA 1
ATOM 1400 C C . ILE A 1 192 ? 7.147 -4.463 -10.944 1.00 90.31 192 ILE A C 1
ATOM 1402 O O . ILE A 1 192 ? 7.304 -4.660 -12.146 1.00 90.31 192 ILE A O 1
ATOM 1406 N N . VAL A 1 193 ? 8.173 -4.385 -10.093 1.00 89.06 193 VAL A N 1
ATOM 1407 C CA . VAL A 1 193 ? 9.578 -4.518 -10.517 1.00 89.06 193 VAL A CA 1
ATOM 1408 C C . VAL A 1 193 ? 9.834 -5.899 -11.118 1.00 89.06 193 VAL A C 1
ATOM 1410 O O . VAL A 1 193 ? 10.342 -6.000 -12.230 1.00 89.06 193 VAL A O 1
ATOM 1413 N N . MET A 1 194 ? 9.410 -6.952 -10.421 1.00 87.19 194 MET A N 1
ATOM 1414 C CA . MET A 1 194 ? 9.522 -8.340 -10.868 1.00 87.19 194 MET A CA 1
ATOM 1415 C C . MET A 1 194 ? 8.842 -8.565 -12.228 1.00 87.19 194 MET A C 1
ATOM 1417 O O . MET A 1 194 ? 9.392 -9.231 -13.102 1.00 87.19 194 MET A O 1
ATOM 1421 N N . ALA A 1 195 ? 7.661 -7.976 -12.428 1.00 86.69 195 ALA A N 1
ATOM 1422 C CA . ALA A 1 195 ? 6.920 -8.060 -13.679 1.00 86.69 195 ALA A CA 1
ATOM 1423 C C . ALA A 1 195 ? 7.637 -7.369 -14.847 1.00 86.69 195 ALA A C 1
ATOM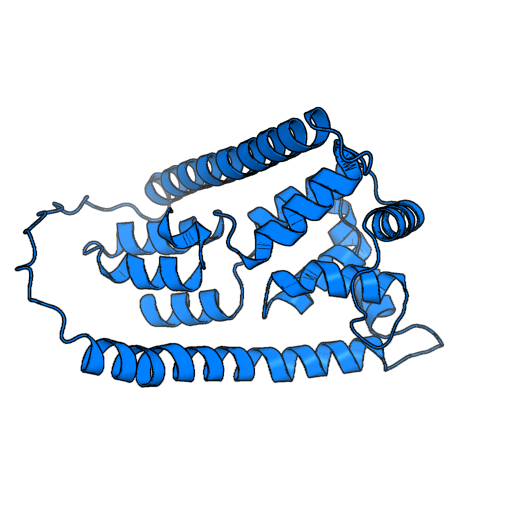 1425 O O . ALA A 1 195 ? 7.654 -7.912 -15.950 1.00 86.69 195 ALA A O 1
ATOM 1426 N N . TYR A 1 196 ? 8.238 -6.198 -14.615 1.00 87.44 196 TYR A N 1
ATOM 1427 C CA . TYR A 1 196 ? 8.986 -5.469 -15.643 1.00 87.44 196 TYR A CA 1
ATOM 1428 C C . TYR A 1 196 ? 10.319 -6.128 -15.995 1.00 87.44 196 TYR A C 1
ATOM 1430 O O . TYR A 1 196 ? 10.691 -6.157 -17.164 1.00 87.44 196 TYR A O 1
ATOM 1438 N N . LEU A 1 197 ? 11.005 -6.713 -15.012 1.00 85.19 197 LEU A N 1
ATOM 1439 C CA . LEU A 1 197 ? 12.237 -7.471 -15.242 1.00 85.19 197 LEU A CA 1
ATOM 1440 C C . LEU A 1 197 ? 11.980 -8.874 -15.819 1.00 85.19 197 LEU A C 1
ATOM 1442 O O . LEU A 1 197 ? 12.925 -9.551 -16.214 1.00 85.19 197 LEU A O 1
ATOM 1446 N N . ALA A 1 198 ? 10.714 -9.307 -15.884 1.00 78.44 198 ALA A N 1
ATOM 1447 C CA . ALA A 1 198 ? 10.315 -10.670 -16.237 1.00 78.44 198 ALA A CA 1
ATOM 1448 C C . ALA A 1 198 ? 11.028 -11.744 -15.388 1.00 78.44 198 ALA A C 1
ATOM 1450 O O . ALA A 1 198 ? 11.313 -12.847 -15.859 1.00 78.44 198 ALA A O 1
ATOM 1451 N N . GLU A 1 199 ? 11.309 -11.425 -14.124 1.00 74.19 199 GLU A N 1
ATOM 1452 C CA . GLU A 1 199 ? 11.986 -12.322 -13.192 1.00 74.19 199 GLU A CA 1
ATOM 1453 C C . GLU A 1 199 ? 10.994 -13.260 -12.490 1.00 74.19 199 GLU A C 1
ATOM 1455 O O . GLU A 1 199 ? 9.861 -12.896 -12.172 1.00 74.19 199 GLU A O 1
ATOM 1460 N N . GLY A 1 200 ? 11.430 -14.495 -12.219 1.00 64.06 200 GLY A N 1
ATOM 1461 C CA . GLY A 1 200 ? 10.623 -15.523 -11.548 1.00 64.06 200 GLY A CA 1
ATOM 1462 C C . GLY A 1 200 ? 10.570 -15.406 -10.018 1.00 64.06 200 GLY A C 1
ATOM 1463 O O . GLY A 1 200 ? 9.844 -16.167 -9.371 1.00 64.06 200 GLY A O 1
ATOM 1464 N N . SER A 1 201 ? 11.318 -14.472 -9.424 1.00 66.50 201 SER A N 1
ATOM 1465 C CA . SER A 1 201 ? 11.415 -14.260 -7.975 1.00 66.50 201 SER A CA 1
ATOM 1466 C C . SER A 1 201 ? 11.330 -12.783 -7.607 1.00 66.50 201 SER A C 1
ATOM 1468 O O . SER A 1 201 ? 11.760 -11.925 -8.369 1.00 66.50 201 SER A O 1
ATOM 1470 N N . ILE A 1 202 ? 10.836 -12.497 -6.401 1.00 66.69 202 ILE A N 1
ATOM 1471 C CA . ILE A 1 202 ? 10.868 -11.153 -5.819 1.00 66.69 202 ILE A CA 1
ATOM 1472 C C . ILE A 1 202 ? 12.325 -10.847 -5.438 1.00 66.69 202 ILE A C 1
ATOM 1474 O O . ILE A 1 202 ? 12.782 -11.269 -4.377 1.00 66.69 202 ILE A O 1
ATOM 1478 N N . ALA A 1 203 ? 13.069 -10.187 -6.326 1.00 59.47 203 ALA A N 1
ATOM 1479 C CA . ALA A 1 203 ? 14.424 -9.723 -6.044 1.00 59.47 203 ALA A CA 1
ATOM 1480 C C . ALA A 1 203 ? 14.418 -8.537 -5.065 1.00 59.47 203 ALA A C 1
ATOM 1482 O O . ALA A 1 203 ? 13.408 -7.840 -4.914 1.00 59.47 203 ALA A O 1
ATOM 1483 N N . GLU A 1 204 ? 15.552 -8.301 -4.395 1.00 60.31 204 GLU A N 1
ATOM 1484 C CA . GLU A 1 204 ? 15.739 -7.073 -3.627 1.00 60.31 204 GLU A CA 1
ATOM 1485 C C . GLU A 1 204 ? 15.603 -5.872 -4.558 1.00 60.31 204 GLU A C 1
ATOM 1487 O O . GLU A 1 204 ? 16.259 -5.768 -5.594 1.00 60.31 204 GLU A O 1
ATOM 1492 N N . THR A 1 205 ? 14.712 -4.969 -4.170 1.00 63.72 205 THR A N 1
ATOM 1493 C CA . THR A 1 205 ? 14.507 -3.689 -4.820 1.00 63.72 205 THR A CA 1
ATOM 1494 C C . THR A 1 205 ? 15.856 -2.971 -4.940 1.00 63.72 205 THR A C 1
ATOM 1496 O O . THR A 1 205 ? 16.437 -2.597 -3.922 1.00 63.72 205 THR A O 1
ATOM 1499 N N . GLY A 1 206 ? 16.359 -2.818 -6.171 1.00 67.69 206 GLY A N 1
ATOM 1500 C CA . GLY A 1 206 ? 17.628 -2.145 -6.456 1.00 67.69 206 GLY A CA 1
ATOM 1501 C C . GLY A 1 206 ? 17.655 -0.687 -5.989 1.00 67.69 206 GLY A C 1
ATOM 1502 O O . GLY A 1 206 ? 16.716 -0.174 -5.372 1.00 67.69 206 GLY A O 1
ATOM 1503 N N . SER A 1 207 ? 18.738 0.024 -6.292 1.00 79.25 207 SER A N 1
ATOM 1504 C CA . SER A 1 207 ? 18.854 1.427 -5.891 1.00 79.25 207 SER A CA 1
ATOM 1505 C C . SER A 1 207 ? 17.724 2.281 -6.506 1.00 79.25 207 SER A C 1
ATOM 1507 O O . SER A 1 207 ? 17.268 2.030 -7.624 1.00 79.25 207 SER A O 1
ATOM 1509 N N . LEU A 1 208 ? 17.258 3.326 -5.802 1.00 80.00 208 LEU A N 1
ATOM 1510 C CA . LEU A 1 208 ? 16.180 4.198 -6.309 1.00 80.00 208 LEU A CA 1
ATOM 1511 C C . LEU A 1 208 ? 16.419 4.749 -7.737 1.00 80.00 208 LEU A C 1
ATOM 1513 O O . LEU A 1 208 ? 15.446 4.847 -8.491 1.00 80.00 208 LEU A O 1
ATOM 1517 N N . PRO A 1 209 ? 17.654 5.113 -8.148 1.00 82.31 209 PRO A N 1
ATOM 1518 C CA . PRO A 1 209 ? 17.927 5.530 -9.522 1.00 82.31 209 PRO A CA 1
ATOM 1519 C C . PRO A 1 209 ? 17.665 4.431 -10.562 1.00 82.31 209 PRO A C 1
ATOM 1521 O O . PRO A 1 209 ? 17.090 4.718 -11.612 1.00 82.31 209 PRO A O 1
ATOM 1524 N N . GLU A 1 210 ? 18.046 3.184 -10.274 1.00 83.88 210 GLU A N 1
ATOM 1525 C CA . GLU A 1 210 ? 17.836 2.040 -11.174 1.00 83.88 210 GLU A CA 1
ATOM 1526 C C . GLU A 1 210 ? 16.346 1.733 -11.325 1.00 83.88 210 GLU A C 1
ATOM 1528 O O . GLU A 1 210 ? 15.856 1.546 -12.438 1.00 83.88 210 GLU A O 1
ATOM 1533 N N . MET A 1 211 ? 15.595 1.788 -10.221 1.00 84.88 211 MET A N 1
ATOM 1534 C CA . MET A 1 211 ? 14.139 1.640 -10.258 1.00 84.88 211 MET A CA 1
ATOM 1535 C C . MET A 1 211 ? 13.470 2.718 -11.105 1.00 84.88 211 MET A C 1
ATOM 1537 O O . MET A 1 211 ? 12.575 2.428 -11.896 1.00 84.88 211 MET A O 1
ATOM 1541 N N . LYS A 1 212 ? 13.907 3.974 -10.955 1.00 86.50 212 LYS A N 1
ATOM 1542 C CA . LYS A 1 212 ? 13.390 5.076 -11.766 1.00 86.50 212 LYS A CA 1
ATOM 1543 C C . LYS A 1 212 ? 13.658 4.826 -13.249 1.00 86.50 212 LYS A C 1
ATOM 1545 O O . LYS A 1 212 ? 12.759 5.038 -14.059 1.00 86.50 212 LYS A O 1
ATOM 1550 N N . ALA A 1 213 ? 14.865 4.385 -13.602 1.00 86.56 213 ALA A N 1
ATOM 1551 C CA . ALA A 1 213 ? 15.221 4.080 -14.984 1.00 86.56 213 ALA A CA 1
ATOM 1552 C C . ALA A 1 213 ? 14.336 2.964 -15.564 1.00 86.56 213 ALA A C 1
ATOM 1554 O O . ALA A 1 213 ? 13.805 3.133 -16.660 1.00 86.56 213 ALA A O 1
ATOM 1555 N N . LEU A 1 214 ? 14.104 1.893 -14.797 1.00 88.94 214 LEU A N 1
ATOM 1556 C CA . LEU A 1 214 ? 13.200 0.800 -15.168 1.00 88.94 214 LEU A CA 1
ATOM 1557 C C . LEU A 1 214 ? 11.765 1.298 -15.392 1.00 88.94 214 LEU A C 1
ATOM 1559 O O . LEU A 1 214 ? 11.135 1.002 -16.402 1.00 88.94 214 LEU A O 1
ATOM 1563 N N . PHE A 1 215 ? 11.223 2.095 -14.476 1.00 89.75 215 PHE A N 1
ATOM 1564 C CA . PHE A 1 215 ? 9.861 2.603 -14.633 1.00 89.75 215 PHE A CA 1
ATOM 1565 C C . PHE A 1 215 ? 9.731 3.512 -15.858 1.00 89.75 215 PHE A C 1
ATOM 1567 O O . PHE A 1 215 ? 8.787 3.371 -16.637 1.00 89.75 215 PHE A O 1
ATOM 1574 N N . VAL A 1 216 ? 10.701 4.397 -16.088 1.00 90.00 216 VAL A N 1
ATOM 1575 C CA . VAL A 1 216 ? 10.705 5.273 -17.267 1.00 90.00 216 VAL A CA 1
ATOM 1576 C C . VAL A 1 216 ? 10.847 4.469 -18.567 1.00 90.00 216 VAL A C 1
ATOM 1578 O O . VAL A 1 216 ? 10.179 4.803 -19.545 1.00 90.00 216 VAL A O 1
ATOM 1581 N N . SER A 1 217 ? 11.634 3.383 -18.593 1.00 88.81 217 SER A N 1
ATOM 1582 C CA . SER A 1 217 ? 11.753 2.522 -19.783 1.00 88.81 217 SER A CA 1
ATOM 1583 C C . SER A 1 217 ? 10.455 1.787 -20.121 1.00 88.81 217 SER A C 1
ATOM 1585 O O . SER A 1 217 ? 10.194 1.517 -21.290 1.00 88.81 217 SER A O 1
ATOM 1587 N N . HIS A 1 218 ? 9.612 1.525 -19.120 1.00 87.88 218 HIS A N 1
ATOM 1588 C CA . HIS A 1 218 ? 8.267 0.967 -19.288 1.00 87.88 218 HIS A CA 1
ATOM 1589 C C . HIS A 1 218 ? 7.175 2.044 -19.429 1.00 87.88 218 HIS A C 1
ATOM 1591 O O . HIS A 1 218 ? 5.991 1.767 -19.261 1.00 87.88 218 HIS A O 1
ATOM 1597 N N . GLY A 1 219 ? 7.553 3.284 -19.763 1.00 86.19 219 GLY A N 1
ATOM 1598 C CA . GLY A 1 219 ? 6.609 4.348 -20.109 1.00 86.19 219 GLY A CA 1
ATOM 1599 C C . GLY A 1 219 ? 5.994 5.075 -18.914 1.00 86.19 219 GLY A C 1
ATOM 1600 O O . GLY A 1 219 ? 5.007 5.795 -19.083 1.00 86.19 219 GLY A O 1
ATOM 1601 N N . TRP A 1 220 ? 6.559 4.934 -17.710 1.00 91.81 220 TRP A N 1
ATOM 1602 C CA . TRP A 1 220 ? 6.080 5.701 -16.566 1.00 91.81 220 TRP A CA 1
ATOM 1603 C C . TRP A 1 220 ? 6.393 7.175 -16.741 1.00 91.81 220 TRP A C 1
ATOM 1605 O O . TRP A 1 220 ? 7.538 7.597 -16.905 1.00 91.81 220 TRP A O 1
ATOM 1615 N N . THR A 1 221 ? 5.343 7.968 -16.611 1.00 91.19 221 THR A N 1
ATOM 1616 C CA . THR A 1 221 ? 5.424 9.421 -16.568 1.00 91.19 221 THR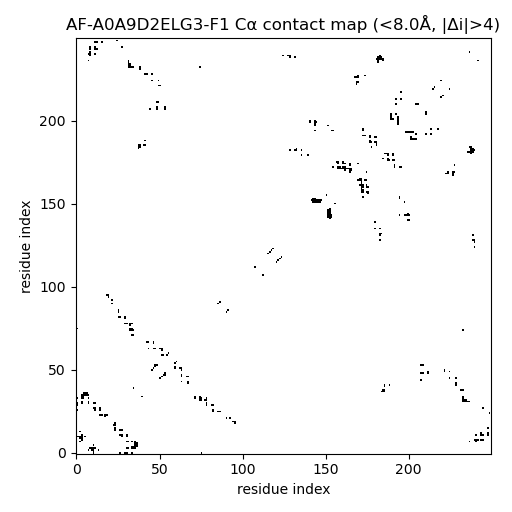 A CA 1
ATOM 1617 C C . THR A 1 221 ? 5.067 9.917 -15.168 1.00 91.19 221 THR A C 1
ATOM 1619 O O . THR A 1 221 ? 4.585 9.164 -14.317 1.00 91.19 221 THR A O 1
ATOM 1622 N N . MET A 1 222 ? 5.257 11.215 -14.924 1.00 90.31 222 MET A N 1
ATOM 1623 C CA . MET A 1 222 ? 4.827 11.851 -13.672 1.00 90.31 222 MET A CA 1
ATOM 1624 C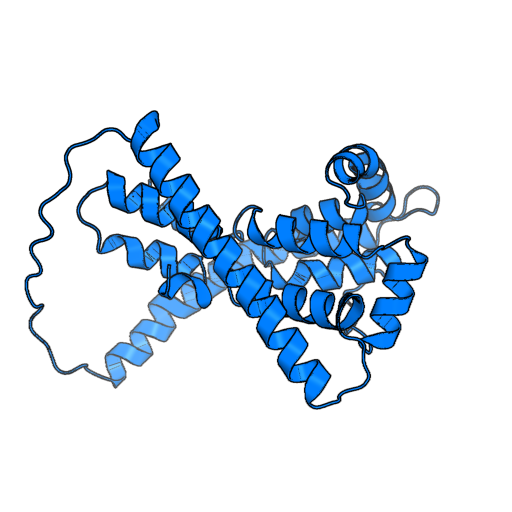 C . MET A 1 222 ? 3.326 11.658 -13.413 1.00 90.31 222 MET A C 1
ATOM 1626 O O . MET A 1 222 ? 2.911 11.519 -12.263 1.00 90.31 222 MET A O 1
ATOM 1630 N N . THR A 1 223 ? 2.509 11.617 -14.473 1.00 90.94 223 THR A N 1
ATOM 1631 C CA . THR A 1 223 ? 1.067 11.376 -14.355 1.00 90.94 223 THR A CA 1
ATOM 1632 C C . THR A 1 223 ? 0.784 9.934 -13.953 1.00 90.94 223 THR A C 1
ATOM 1634 O O . THR A 1 223 ? -0.004 9.727 -13.038 1.00 90.94 223 THR A O 1
ATOM 1637 N N . THR A 1 224 ? 1.483 8.947 -14.526 1.00 91.25 224 THR A N 1
ATOM 1638 C CA . THR A 1 224 ? 1.377 7.533 -14.117 1.00 91.25 224 THR A CA 1
ATOM 1639 C C . THR A 1 224 ? 1.762 7.342 -12.650 1.00 91.25 224 THR A C 1
ATOM 1641 O O . THR A 1 224 ? 1.060 6.653 -11.907 1.00 91.25 224 THR A O 1
ATOM 1644 N N . ALA A 1 225 ? 2.839 7.992 -12.195 1.00 91.44 225 ALA A N 1
ATOM 1645 C CA . ALA A 1 225 ? 3.252 7.955 -10.794 1.00 91.44 225 ALA A CA 1
ATOM 1646 C C . ALA A 1 225 ? 2.182 8.568 -9.873 1.00 91.44 225 ALA A C 1
ATOM 1648 O O . ALA A 1 225 ? 1.837 7.981 -8.848 1.00 91.44 225 ALA A O 1
ATOM 1649 N N . LEU A 1 226 ? 1.598 9.707 -10.261 1.00 92.69 226 LEU A N 1
ATOM 1650 C CA . LEU A 1 226 ? 0.516 10.352 -9.515 1.00 92.69 226 LEU A CA 1
ATOM 1651 C C . LEU A 1 226 ? -0.755 9.492 -9.477 1.00 92.69 226 LEU A C 1
ATOM 1653 O O . LEU A 1 226 ? -1.317 9.297 -8.399 1.00 92.69 226 LEU A O 1
ATOM 1657 N N . CYS A 1 227 ? -1.170 8.917 -10.608 1.00 93.06 227 CYS A N 1
ATOM 1658 C CA . CYS A 1 227 ? -2.285 7.972 -10.672 1.00 93.06 227 CYS A CA 1
ATOM 1659 C C . CYS A 1 227 ? -2.037 6.755 -9.774 1.00 93.06 227 CYS A C 1
ATOM 1661 O O . CYS A 1 227 ? -2.932 6.348 -9.040 1.00 93.06 227 CYS A O 1
ATOM 1663 N N . THR A 1 228 ? -0.813 6.221 -9.758 1.00 93.00 228 THR A N 1
ATOM 1664 C CA . THR A 1 228 ? -0.434 5.083 -8.905 1.00 93.00 228 THR A CA 1
ATOM 1665 C C . THR A 1 228 ? -0.490 5.445 -7.421 1.00 93.00 228 THR A C 1
ATOM 1667 O O . THR A 1 228 ? -0.993 4.662 -6.615 1.00 93.00 228 THR A O 1
ATOM 1670 N N . MET A 1 229 ? -0.038 6.645 -7.040 1.00 93.12 229 MET A N 1
ATOM 1671 C CA . MET A 1 229 ? -0.148 7.136 -5.662 1.00 93.12 229 MET A CA 1
ATOM 1672 C C . MET A 1 229 ? -1.608 7.311 -5.231 1.00 93.12 229 MET A C 1
ATOM 1674 O O . MET A 1 229 ? -1.982 6.865 -4.146 1.00 93.12 229 MET A O 1
ATOM 1678 N N . LEU A 1 230 ? -2.445 7.914 -6.081 1.00 92.62 230 LEU A N 1
ATOM 1679 C CA . LEU A 1 230 ? -3.875 8.075 -5.807 1.00 92.62 230 LEU A CA 1
ATOM 1680 C C . LEU A 1 230 ? -4.583 6.722 -5.709 1.00 92.62 230 LEU A C 1
ATOM 1682 O O . LEU A 1 230 ? -5.354 6.500 -4.775 1.00 92.62 230 LEU A O 1
ATOM 1686 N N . PHE A 1 231 ? -4.286 5.800 -6.624 1.00 92.62 231 PHE A N 1
ATOM 1687 C CA . PHE A 1 231 ? -4.846 4.454 -6.604 1.00 92.62 231 PHE A CA 1
ATOM 1688 C C . PHE A 1 231 ? -4.424 3.699 -5.338 1.00 92.62 231 PHE A C 1
ATOM 1690 O O . PHE A 1 231 ? -5.275 3.136 -4.661 1.00 92.62 231 PHE A O 1
ATOM 1697 N N . SER A 1 232 ? -3.153 3.788 -4.935 1.00 91.25 232 SER A N 1
ATOM 1698 C CA . SER A 1 232 ? -2.641 3.189 -3.693 1.00 91.25 232 SER A CA 1
ATOM 1699 C C . SER A 1 232 ? -3.341 3.698 -2.426 1.00 91.25 232 SER A C 1
ATOM 1701 O O . SER A 1 232 ? -3.421 2.989 -1.424 1.00 91.25 232 SER A O 1
ATOM 1703 N N . LEU A 1 233 ? -3.864 4.927 -2.430 1.00 89.50 233 LEU A N 1
ATOM 1704 C CA . LEU A 1 233 ? -4.643 5.455 -1.305 1.00 89.50 233 LEU A CA 1
ATOM 1705 C C . LEU A 1 233 ? -6.102 5.002 -1.341 1.00 89.50 233 LEU A C 1
ATOM 1707 O O . LEU A 1 233 ? -6.692 4.747 -0.290 1.00 89.50 233 LEU A O 1
ATOM 1711 N N . MET A 1 234 ? -6.691 4.964 -2.535 1.00 89.50 234 MET A N 1
ATOM 1712 C CA . MET A 1 234 ? -8.131 4.799 -2.733 1.00 89.50 234 MET A CA 1
ATOM 1713 C C . MET A 1 234 ? -8.550 3.352 -3.018 1.00 89.50 234 MET A C 1
ATOM 1715 O O . MET A 1 234 ? -9.747 3.076 -3.094 1.00 89.50 234 MET A O 1
ATOM 1719 N N . HIS A 1 235 ? -7.603 2.421 -3.167 1.00 90.00 235 HIS A N 1
ATOM 1720 C CA . HIS A 1 235 ? -7.916 1.012 -3.395 1.00 90.00 235 HIS A CA 1
ATOM 1721 C C . HIS A 1 235 ? -8.361 0.290 -2.120 1.00 90.00 235 HIS A C 1
ATOM 1723 O O . HIS A 1 235 ? -8.323 0.813 -0.998 1.00 90.00 235 HIS A O 1
ATOM 1729 N N . TRP A 1 236 ? -8.772 -0.964 -2.311 1.00 89.25 236 TRP A N 1
ATOM 1730 C CA . TRP A 1 236 ? -9.173 -1.866 -1.240 1.00 89.25 236 TRP A CA 1
ATOM 1731 C C . TRP A 1 236 ? -8.072 -2.036 -0.176 1.00 89.25 236 TRP A C 1
ATOM 1733 O O . TRP A 1 236 ? -6.873 -1.964 -0.464 1.00 89.25 236 TRP A O 1
ATOM 1743 N N . PRO A 1 237 ? -8.451 -2.275 1.089 1.00 90.31 237 PRO A N 1
ATOM 1744 C CA . PRO A 1 237 ? -7.476 -2.574 2.121 1.00 90.31 237 PRO A CA 1
ATOM 1745 C C . PRO A 1 237 ? -6.926 -4.002 1.949 1.00 90.31 237 PRO A C 1
ATOM 1747 O O . PRO A 1 237 ? -7.488 -4.829 1.231 1.00 90.31 237 PRO A O 1
ATOM 1750 N N . CYS A 1 238 ? -5.826 -4.311 2.637 1.00 90.25 238 CYS A N 1
ATOM 1751 C CA . CYS A 1 238 ? -5.214 -5.638 2.574 1.00 90.25 238 CYS A CA 1
ATOM 1752 C C . CYS A 1 238 ? -6.135 -6.738 3.134 1.00 90.25 238 CYS A C 1
ATOM 1754 O O . CYS A 1 238 ? -7.026 -6.479 3.951 1.00 90.25 238 CYS A O 1
ATOM 1756 N N . SER A 1 239 ? -5.871 -7.986 2.741 1.00 89.75 239 SER A N 1
ATOM 1757 C CA . SER A 1 239 ? -6.640 -9.176 3.137 1.00 89.75 239 SER A CA 1
ATOM 1758 C C . SER A 1 239 ? -6.916 -9.263 4.641 1.00 89.75 239 SER A C 1
ATOM 1760 O O . SER A 1 239 ? -8.032 -9.563 5.061 1.00 89.75 239 SER A O 1
ATOM 1762 N N . THR A 1 240 ? -5.918 -8.949 5.467 1.00 87.25 240 THR A N 1
ATOM 1763 C CA . THR A 1 240 ? -6.017 -8.991 6.929 1.00 87.25 240 THR A CA 1
ATOM 1764 C C . THR A 1 240 ? -7.035 -7.984 7.446 1.00 87.25 240 THR A C 1
ATOM 1766 O O . THR A 1 240 ? -7.810 -8.293 8.353 1.00 87.25 240 THR A O 1
ATOM 1769 N N . THR A 1 241 ? -7.098 -6.803 6.832 1.00 89.06 241 THR A N 1
ATOM 1770 C CA . THR A 1 241 ? -8.112 -5.794 7.137 1.00 89.06 241 THR A CA 1
ATOM 1771 C C . THR A 1 241 ? -9.485 -6.266 6.674 1.00 89.06 241 THR A C 1
ATOM 1773 O O . THR A 1 241 ? -10.413 -6.208 7.467 1.00 89.06 241 THR A O 1
ATOM 1776 N N . LEU A 1 242 ? -9.625 -6.817 5.463 1.00 90.75 242 LEU A N 1
ATOM 1777 C CA . LEU A 1 242 ? -10.905 -7.352 4.966 1.00 90.75 242 LEU A CA 1
ATOM 1778 C C . LEU A 1 242 ? -11.470 -8.461 5.871 1.00 90.75 242 LEU A C 1
ATOM 1780 O O . LEU A 1 242 ? -12.646 -8.436 6.232 1.00 90.75 242 LEU A O 1
ATOM 1784 N N . LEU A 1 243 ? -10.626 -9.399 6.308 1.00 87.81 243 LEU A N 1
ATOM 1785 C CA . LEU A 1 243 ? -11.006 -10.450 7.259 1.00 87.81 243 LEU A CA 1
ATOM 1786 C C . LEU A 1 243 ? -11.400 -9.886 8.629 1.00 87.81 243 LEU A C 1
ATOM 1788 O O . LEU A 1 243 ? -12.249 -10.453 9.319 1.00 87.81 243 LEU A O 1
ATOM 1792 N N . THR A 1 244 ? -10.768 -8.787 9.036 1.00 87.69 244 THR A N 1
ATOM 1793 C CA . THR A 1 244 ? -11.095 -8.092 10.283 1.00 87.69 244 THR A CA 1
ATOM 1794 C C . THR A 1 244 ? -12.425 -7.356 10.159 1.00 87.69 244 THR A C 1
ATOM 1796 O O . THR A 1 244 ? -13.255 -7.496 11.048 1.00 87.69 244 THR A O 1
ATOM 1799 N N . ILE A 1 245 ? -12.670 -6.663 9.041 1.00 90.88 245 ILE A N 1
ATOM 1800 C CA . ILE A 1 245 ? -13.954 -6.023 8.733 1.00 90.88 245 ILE A CA 1
ATOM 1801 C C . ILE A 1 245 ? -15.062 -7.067 8.822 1.00 90.88 245 ILE A C 1
ATOM 1803 O O . ILE A 1 245 ? -15.971 -6.889 9.623 1.00 90.88 245 ILE A O 1
ATOM 1807 N N . LYS A 1 246 ? -14.919 -8.197 8.112 1.00 90.25 246 LYS A N 1
ATOM 1808 C CA . LYS A 1 246 ? -15.884 -9.304 8.162 1.00 90.25 246 LYS A CA 1
ATOM 1809 C C . LYS A 1 246 ? -16.168 -9.747 9.600 1.00 90.25 246 LYS A C 1
ATOM 1811 O O . LYS A 1 246 ? -17.319 -9.864 9.990 1.00 90.25 246 LYS A O 1
ATOM 1816 N N . LYS A 1 247 ? -15.125 -9.932 10.416 1.00 87.06 247 LYS A N 1
ATOM 1817 C CA . LYS A 1 247 ? -15.275 -10.340 11.822 1.00 87.06 247 LYS A CA 1
ATOM 1818 C C . LYS A 1 247 ? -16.008 -9.303 12.689 1.00 87.06 247 LYS A C 1
ATOM 1820 O O . LYS A 1 247 ? -16.700 -9.703 13.618 1.00 87.06 247 LYS A O 1
ATOM 1825 N N . GLU A 1 248 ? -15.831 -8.005 12.440 1.00 86.56 248 GLU A N 1
ATOM 1826 C CA . GLU A 1 248 ? -16.481 -6.940 13.223 1.00 86.56 248 GLU A CA 1
ATOM 1827 C C . GLU A 1 248 ? -17.895 -6.592 12.717 1.00 86.56 248 GLU A C 1
ATOM 1829 O O . GLU A 1 248 ? -18.698 -6.050 13.481 1.00 86.56 248 GLU A O 1
ATOM 1834 N N . THR A 1 249 ? -18.216 -6.883 11.452 1.00 85.38 249 THR A N 1
ATOM 1835 C CA . THR A 1 249 ? -19.530 -6.590 10.856 1.00 85.38 249 THR A CA 1
ATOM 1836 C C . THR A 1 249 ? -20.503 -7.771 10.857 1.00 85.38 249 THR A C 1
ATOM 1838 O O . THR A 1 249 ? -21.704 -7.517 10.800 1.00 85.38 249 THR A O 1
ATOM 1841 N N . GLY A 1 250 ? -20.016 -9.016 10.954 1.00 73.25 250 GLY A N 1
ATOM 1842 C CA . GLY A 1 250 ? -20.820 -10.248 10.886 1.00 73.25 250 GLY A CA 1
ATOM 1843 C C . GLY A 1 250 ? -20.400 -11.140 9.728 1.00 73.25 250 GLY A C 1
ATOM 1844 O O . GLY A 1 250 ? -20.746 -10.792 8.579 1.00 73.25 250 GLY A O 1
#

Secondary structure (DSSP, 8-state):
-GGGGT-HHHHHHHGGG--SHHHHHHHHHHGGGSPPTTTHHHHHHHIIIIII-S---HHHHHHHHHHHHHHHHHHHHHHHHHHHHHHHTT---PPP---------PPP-HHHHHHHIIIIIIHHHHHHHHHHHHHHHHHHHHHHH-EETTEEHHHHHHHHHHHHHHHTT--HHHHHHHHHTSS-GGGHHHHHHHHHHT-SS------HHHHHHHHHHTT--HHHHHHHHHHHHHSPPPHHHHHHHHHHH-

Organism: NCBI:txid2838457

Foldseek 3Di:
DVLLQAPLLRQLVVLVVPPDPLVSLLSNVLSLLADHPLLVVLLLLLCALAPQDDPPDPVSVVSSVVVVVVLRVVSVVVSVVSSVVCCPPPRDDDDDPPPPDPPPDDDDPVVCCVVCCCVVPVVVLVVVLCVVCVVLVVVLLQQLPDDDPNHGVLVVQLVVQQVVQVVLVEGSQLVVLVVSCQSTSNCSLLSSVCSLVSHSDSDPDDDSNVSSVSCVVVPDHSSNSVSSSSCSSPDDHHPSSVVSNVVVND

Solvent-accessible surface area (backbone atoms only — not comparable to full-atom values): 13619 Å² total; per-residue (Å²): 102,81,58,6,45,57,37,44,39,59,29,42,62,58,32,70,78,45,82,44,69,66,62,23,50,49,52,44,63,41,25,42,30,43,60,21,57,42,44,46,61,56,49,52,50,49,43,35,53,70,75,58,46,90,80,80,43,76,66,41,55,52,52,43,51,52,53,52,48,50,54,51,52,47,27,52,50,50,29,53,50,51,49,53,49,42,48,71,64,81,53,72,76,82,84,70,84,83,76,83,72,80,75,84,88,68,88,76,58,61,69,63,52,52,55,46,44,45,60,66,49,47,50,52,51,49,52,55,46,48,68,47,39,53,59,48,51,50,51,50,40,49,29,39,61,44,62,59,96,87,39,33,42,45,57,57,52,17,61,70,37,25,72,64,18,48,76,63,46,41,48,13,51,54,52,46,18,54,62,69,16,34,54,43,54,58,48,22,62,47,44,37,52,22,60,75,70,68,42,62,55,82,64,82,81,68,58,65,69,58,51,42,52,54,42,45,76,74,68,50,44,71,62,33,51,49,36,49,48,52,45,70,34,70,43,83,61,32,44,60,28,52,57,42,49,44,69,76,76,105

Nearest PDB structures (foldseek):
  7sbf-assembly1_R  TM=2.598E-01  e=9.460E+00  Escherichia coli

Radius of gyration: 20.69 Å; Cα contacts (8 Å, |Δi|>4): 268; chains: 1; bounding box: 50×41×63 Å

InterPro domains:
  IPR011640 Ferrous iron transport protein B, C-terminal [PF07664] (69-117)
  IPR011642 Nucleoside transporter/FeoB GTPase, Gate domain [PF07670] (130-250)
  IPR050860 Fe(2+) Transporter FeoB GTPase [PTHR43185] (1-250)

pLDDT: mean 83.6, std 9.15, range [53.03, 93.38]